Protein 1VQZ (pdb70)

InterPro domains:
  IPR004143 Biotinyl protein ligase (BPL) and lipoyl protein ligase (LPL), catalytic domain [PF21948] (10-205)
  IPR004143 Biotinyl protein ligase (BPL) and lipoyl protein ligase (LPL), catalytic domain [PS51733] (26-213)
  IPR004562 Lipoyltransferase/lipoate-protein ligase [PTHR12561] (3-325)
  IPR004562 Lipoyltransferase/lipoate-protein ligase [TIGR00545] (4-320)
  IPR019491 Lipoate protein ligase, C-terminal [PF10437] (243-325)
  IPR045864 Class II Aminoacyl-tRNA synthetase/Biotinyl protein ligase (BPL) and lipoyl protein ligase (LPL) [G3DSA:3.30.930.10] (1-241)
  IPR045864 Class II Aminoacyl-tRNA synthetase/Biotinyl protein ligase (BPL) and lipoyl protein ligase (LPL) [SSF55681] (1-241)

CATH classification: 3.30.930.10 (+1 more: 3.30.390.50)

Radius of gyration: 20.56 Å; Cα contacts (8 Å, |Δi|>4): 655; chains: 1; bounding box: 53×47×54 Å

Sequence (326 aa):
HKYIINHSNDTAFNIALEEYAFKHLLDEDQIFLLWINKPSIIVGRHQNTIEEINRDYVRENGIEVVRRISGGGAVYHDLNNLNYTIISKEDENKAFDFKSFSTPVINTLAQLGVKAEFTGRNDLEIDGKKFCGNAQAYINGRIHHGCLLFDVDLSVLANALKVSKDKFESKGVKSVRARVTNIINELPKKITVEKFRDLLLEYKKEYPEETEYVFSEEELAEINRIKDTKFGTWDWNYGKSPEFNVRRGIKFTSGKVEVFANVTESKIQDIKIYGDFFGIEDVAAVEDVLRGVKYEREDVLKALKTIDITRYFAGISREEIAEAVVG

B-factor: mean 34.95, std 8.99, range [8.92, 87.15]

Organism: Streptococcus pneumoniae serotype 4 (strain ATCC BAA-334 / TIGR4) (NCBI:txid170187)

Nearest PDB structures (foldseek):
  1vqz-assembly1_A  TM=1.003E+00  e=2.886E-71  Streptococcus pneumoniae TIGR4
  8crl-assembly1_A  TM=8.569E-01  e=5.530E-38  Listeria monocytogenes
  5icl-assembly1_A  TM=8.723E-01  e=2.491E-36  Enterococcus faecalis V583
  1x2g-assembly1_A  TM=7.976E-01  e=2.696E-29  Escherichia coli
  2e5a-assembly1_A  TM=6.672E-01  e=1.800E-22  Bos taurus

Structure (mmCIF, N/CA/C/O backbone):
data_1VQZ
#
_entry.id   1VQZ
#
_cell.length_a   45.503
_cell.length_b   70.280
_cell.length_c   113.629
_cell.angle_alpha   90.00
_cell.angle_beta   90.00
_cell.angle_gamma   90.00
#
_symmetry.space_group_name_H-M   'P 21 21 21'
#
loop_
_entity.id
_entity.type
_entity.pdbx_description
1 polymer 'lipoate-protein ligase, putative'
2 non-polymer 'UNKNOWN LIGAND'
3 non-polymer 1,2-ETHANEDIOL
4 water water
#
loop_
_atom_site.group_PDB
_atom_site.id
_atom_site.type_symbol
_atom_site.label_atom_id
_atom_site.label_alt_id
_atom_site.label_comp_id
_atom_site.label_asym_id
_atom_site.label_entity_id
_atom_site.label_seq_id
_atom_site.pdbx_PDB_ins_code
_atom_site.Cartn_x
_atom_site.Cartn_y
_atom_site.Cartn_z
_atom_site.occupancy
_atom_site.B_iso_or_equiv
_atom_site.auth_seq_id
_atom_site.auth_comp_id
_atom_site.auth_asym_id
_atom_site.auth_atom_id
_atom_site.pdbx_PDB_model_num
ATOM 1 N N . HIS A 1 12 ? 19.980 47.279 -1.323 1.00 44.21 0 HIS A N 1
ATOM 2 C CA . HIS A 1 12 ? 20.130 45.821 -1.034 1.00 44.87 0 HIS A CA 1
ATOM 3 C C . HIS A 1 12 ? 19.002 45.253 -0.132 1.00 43.43 0 HIS A C 1
ATOM 4 O O . HIS A 1 12 ? 19.247 44.829 1.057 1.00 36.40 0 HIS A O 1
ATOM 18 N N . LYS A 1 14 ? 15.889 42.409 0.096 1.00 33.11 2 LYS A N 1
ATOM 19 C CA . LYS A 1 14 ? 15.637 41.100 -0.445 1.00 30.64 2 LYS A CA 1
ATOM 20 C C . LYS A 1 14 ? 14.546 40.333 0.276 1.00 27.71 2 LYS A C 1
ATOM 21 O O . LYS A 1 14 ? 14.338 40.481 1.497 1.00 26.70 2 LYS A O 1
ATOM 27 N N . TYR A 1 15 ? 13.904 39.437 -0.471 1.00 27.22 3 TYR A N 1
ATOM 28 C CA . TYR A 1 15 ? 13.186 38.330 0.182 1.00 26.16 3 TYR A CA 1
ATOM 29 C C . TYR A 1 15 ? 13.778 36.981 -0.189 1.00 28.51 3 TYR A C 1
ATOM 30 O O . TYR A 1 15 ? 14.451 36.855 -1.225 1.00 27.49 3 TYR A O 1
ATOM 39 N N . ILE A 1 16 ? 13.506 35.987 0.664 1.00 25.56 4 ILE A N 1
ATOM 40 C CA . ILE A 1 16 ? 13.945 34.615 0.468 1.00 28.91 4 ILE A CA 1
ATOM 41 C C . ILE A 1 16 ? 12.737 33.697 0.492 1.00 31.05 4 ILE A C 1
ATOM 42 O O . ILE A 1 16 ? 11.836 33.862 1.323 1.00 30.25 4 ILE A O 1
ATOM 47 N N . ILE A 1 17 ? 12.712 32.760 -0.456 1.00 29.35 5 ILE A N 1
ATOM 48 C CA . ILE A 1 17 ? 11.661 31.749 -0.494 1.00 30.88 5 ILE A CA 1
ATOM 49 C C . ILE A 1 17 ? 12.244 30.409 -0.002 1.00 30.32 5 ILE A C 1
ATOM 50 O O . ILE A 1 17 ? 13.178 29.850 -0.575 1.00 29.38 5 ILE A O 1
ATOM 55 N N . ASN A 1 18 ? 11.703 29.919 1.080 1.00 30.26 6 ASN A N 1
ATOM 56 C CA . ASN A 1 18 ? 12.105 28.647 1.621 1.00 32.84 6 ASN A CA 1
ATOM 57 C C . ASN A 1 18 ? 10.878 27.833 2.004 1.00 32.42 6 ASN A C 1
ATOM 58 O O . ASN A 1 18 ? 10.194 28.182 2.940 1.00 31.62 6 ASN A O 1
ATOM 63 N N . HIS A 1 19 ? 10.623 26.747 1.294 1.00 33.63 7 HIS A N 1
ATOM 64 C CA . HIS A 1 19 ? 9.406 25.973 1.512 1.00 34.14 7 HIS A CA 1
ATOM 65 C C . HIS A 1 19 ? 9.656 24.678 2.313 1.00 32.43 7 HIS A C 1
ATOM 66 O O . HIS A 1 19 ? 8.758 23.894 2.509 1.00 32.54 7 HIS A O 1
ATOM 73 N N . SER A 1 20 ? 10.867 24.460 2.768 1.00 32.30 8 SER A N 1
ATOM 74 C CA . SER A 1 20 ? 11.134 23.298 3.609 1.00 33.35 8 SER A CA 1
ATOM 75 C C . SER A 1 20 ? 10.300 23.441 4.872 1.00 32.76 8 SER A C 1
ATOM 76 O O . SER A 1 20 ? 10.030 24.594 5.341 1.00 30.94 8 SER A O 1
ATOM 79 N N . ASN A 1 21 ? 9.951 22.276 5.446 1.00 31.13 9 ASN A N 1
ATOM 80 C CA . ASN A 1 21 ? 9.379 22.226 6.798 1.00 30.21 9 ASN A CA 1
ATOM 81 C C . ASN A 1 21 ? 10.320 21.625 7.852 1.00 31.99 9 ASN A C 1
ATOM 82 O O . ASN A 1 21 ? 9.898 21.378 9.008 1.00 31.04 9 ASN A O 1
ATOM 87 N N . ASP A 1 22 ? 11.584 21.415 7.463 1.00 31.73 10 ASP A N 1
ATOM 88 C CA . ASP A 1 22 ? 12.645 20.882 8.318 1.00 32.07 10 ASP A CA 1
ATOM 89 C C . ASP A 1 22 ? 13.104 21.916 9.343 1.00 31.82 10 ASP A C 1
ATOM 90 O O . ASP A 1 22 ? 13.850 22.830 9.044 1.00 30.45 10 ASP A O 1
ATOM 95 N N . THR A 1 23 ? 12.648 21.741 10.579 1.00 30.08 11 THR A N 1
ATOM 96 C CA . THR A 1 23 ? 12.788 22.767 11.581 1.00 30.61 11 THR A CA 1
ATOM 97 C C . THR A 1 23 ? 14.241 23.221 11.751 1.00 29.72 11 THR A C 1
ATOM 98 O O . THR A 1 23 ? 14.547 24.423 11.712 1.00 31.34 11 THR A O 1
ATOM 102 N N . ALA A 1 24 ? 15.128 22.277 11.959 1.00 29.92 12 ALA A N 1
ATOM 103 C CA . ALA A 1 24 ? 16.518 22.620 12.172 1.00 31.11 12 ALA A CA 1
ATOM 104 C C . ALA A 1 24 ? 17.160 23.311 10.958 1.00 31.51 12 ALA A C 1
ATOM 105 O O . ALA A 1 24 ? 17.925 24.265 11.125 1.00 31.44 12 ALA A O 1
ATOM 107 N N . PHE A 1 25 ? 16.816 22.863 9.749 1.00 27.81 13 PHE A N 1
ATOM 108 C CA . PHE A 1 25 ? 17.272 23.481 8.525 1.00 26.05 13 PHE A CA 1
ATOM 109 C C . PHE A 1 25 ? 16.764 24.937 8.429 1.00 28.79 13 PHE A C 1
ATOM 110 O O . PHE A 1 25 ? 17.522 25.872 8.112 1.00 28.59 13 PHE A O 1
ATOM 118 N N . ASN A 1 26 ? 15.483 25.112 8.710 1.00 29.52 14 ASN A N 1
ATOM 119 C CA . ASN A 1 26 ? 14.822 26.405 8.597 1.00 30.35 14 ASN A CA 1
ATOM 120 C C . ASN A 1 26 ? 15.417 27.446 9.529 1.00 29.71 14 ASN A C 1
ATOM 121 O O . ASN A 1 26 ? 15.556 28.650 9.169 1.00 28.99 14 ASN A O 1
ATOM 126 N N . ILE A 1 27 ? 15.711 27.012 10.754 1.00 29.61 15 ILE A N 1
ATOM 127 C CA . ILE A 1 27 ? 16.246 27.904 11.744 1.00 29.46 15 ILE A CA 1
ATOM 128 C C . ILE A 1 27 ? 17.687 28.248 11.354 1.00 27.72 15 ILE A C 1
ATOM 129 O O . ILE A 1 27 ? 18.115 29.419 11.490 1.00 27.15 15 ILE A O 1
ATOM 134 N N . ALA A 1 28 ? 18.426 27.245 10.849 1.00 30.92 16 ALA A N 1
ATOM 135 C CA . ALA A 1 28 ? 19.800 27.485 10.336 1.00 27.56 16 ALA A CA 1
ATOM 136 C C . ALA A 1 28 ? 19.791 28.540 9.193 1.00 30.18 16 ALA A C 1
ATOM 137 O O . ALA A 1 28 ? 20.657 29.441 9.106 1.00 26.21 16 ALA A O 1
ATOM 139 N N . LEU A 1 29 ? 18.788 28.430 8.319 1.00 29.65 17 LEU A N 1
ATOM 140 C CA . LEU A 1 29 ? 18.674 29.309 7.181 1.00 28.88 17 LEU A CA 1
ATOM 141 C C . LEU A 1 29 ? 18.399 30.728 7.658 1.00 28.93 17 LEU A C 1
ATOM 142 O O . LEU A 1 29 ? 18.980 31.680 7.127 1.00 26.75 17 LEU A O 1
ATOM 147 N N . GLU A 1 30 ? 17.548 30.866 8.683 1.00 28.05 18 GLU A N 1
ATOM 148 C CA . GLU A 1 30 ? 17.232 32.189 9.237 1.00 31.08 18 GLU A CA 1
ATOM 149 C C . GLU A 1 30 ? 18.472 32.806 9.868 1.00 31.69 18 GLU A C 1
ATOM 150 O O . GLU A 1 30 ? 18.759 34.007 9.659 1.00 33.45 18 GLU A O 1
ATOM 156 N N . GLU A 1 31 ? 19.216 32.010 10.638 1.00 30.07 19 GLU A N 1
ATOM 157 C CA . GLU A 1 31 ? 20.442 32.523 11.239 1.00 29.59 19 GLU A CA 1
ATOM 158 C C . GLU A 1 31 ? 21.477 32.951 10.191 1.00 28.96 19 GLU A C 1
ATOM 159 O O . GLU A 1 31 ? 22.233 33.964 10.361 1.00 30.35 19 GLU A O 1
ATOM 165 N N . TYR A 1 32 ? 21.551 32.169 9.119 1.00 28.78 20 TYR A N 1
ATOM 166 C CA . TYR A 1 32 ? 22.448 32.483 8.013 1.00 28.55 20 TYR A CA 1
ATOM 167 C C . TYR A 1 32 ? 22.115 33.845 7.370 1.00 26.98 20 TYR A C 1
ATOM 168 O O . TYR A 1 32 ? 22.991 34.658 7.121 1.00 27.03 20 TYR A O 1
ATOM 177 N N . ALA A 1 33 ? 20.830 34.107 7.129 1.00 26.95 21 ALA A N 1
ATOM 178 C CA . ALA A 1 33 ? 20.422 35.389 6.642 1.00 25.90 21 ALA A CA 1
ATOM 179 C C . ALA A 1 33 ? 20.783 36.501 7.650 1.00 27.12 21 ALA A C 1
ATOM 180 O O . ALA A 1 33 ? 21.371 37.522 7.269 1.00 28.59 21 ALA A O 1
ATOM 182 N N . PHE A 1 34 ? 20.459 36.300 8.936 1.00 27.73 22 PHE A N 1
ATOM 183 C CA . PHE A 1 34 ? 20.724 37.295 9.977 1.00 25.77 22 PHE A CA 1
ATOM 184 C C . PHE A 1 34 ? 22.214 37.603 10.088 1.00 27.64 22 PHE A C 1
ATOM 185 O O . PHE A 1 34 ? 22.647 38.779 10.035 1.00 26.25 22 PHE A O 1
ATOM 193 N N . LYS A 1 35 ? 23.031 36.556 10.174 1.00 26.45 23 LYS A N 1
ATOM 194 C CA . LYS A 1 35 ? 24.473 36.718 10.525 1.00 27.75 23 LYS A CA 1
ATOM 195 C C . LYS A 1 35 ? 25.481 36.700 9.380 1.00 26.60 23 LYS A C 1
ATOM 196 O O . LYS A 1 35 ? 26.576 37.217 9.499 1.00 26.10 23 LYS A O 1
ATOM 202 N N . HIS A 1 36 ? 25.081 36.140 8.266 1.00 28.55 24 HIS A N 1
ATOM 203 C CA . HIS A 1 36 ? 26.004 35.863 7.158 1.00 27.71 24 HIS A CA 1
ATOM 204 C C . HIS A 1 36 ? 25.731 36.642 5.876 1.00 24.86 24 HIS A C 1
ATOM 205 O O . HIS A 1 36 ? 26.640 36.800 5.094 1.00 27.89 24 HIS A O 1
ATOM 212 N N . LEU A 1 37 ? 24.498 37.105 5.644 1.00 26.72 25 LEU A N 1
ATOM 213 C CA . LEU A 1 37 ? 24.189 37.886 4.436 1.00 28.38 25 LEU A CA 1
ATOM 214 C C . LEU A 1 37 ? 24.327 39.384 4.714 1.00 28.78 25 LEU A C 1
ATOM 215 O O . LEU A 1 37 ? 23.392 40.183 4.514 1.00 27.71 25 LEU A O 1
ATOM 220 N N . LEU A 1 38 ? 25.535 39.747 5.115 1.00 29.23 26 LEU A N 1
ATOM 221 C CA . LEU A 1 38 ? 25.878 41.103 5.565 1.00 31.14 26 LEU A CA 1
ATOM 222 C C . LEU A 1 38 ? 25.952 42.183 4.454 1.00 30.94 26 LEU A C 1
ATOM 223 O O . LEU A 1 38 ? 26.018 43.365 4.762 1.00 32.11 26 LEU A O 1
ATOM 228 N N . ASP A 1 39 ? 25.955 41.782 3.187 1.00 30.04 27 ASP A N 1
ATOM 229 C CA . ASP A 1 39 ? 25.862 42.729 2.071 1.00 31.55 27 ASP A CA 1
ATOM 230 C C . ASP A 1 39 ? 24.405 43.095 1.701 1.00 29.54 27 ASP A C 1
ATOM 231 O O . ASP A 1 39 ? 24.189 43.857 0.773 1.00 32.90 27 ASP A O 1
ATOM 236 N N . GLU A 1 40 ? 23.431 42.508 2.360 1.00 25.77 28 GLU A N 1
ATOM 237 C CA . GLU A 1 40 ? 22.033 42.827 2.162 1.00 26.65 28 GLU A CA 1
ATOM 238 C C . GLU A 1 40 ? 21.567 43.530 3.422 1.00 28.88 28 GLU A C 1
ATOM 239 O O . GLU A 1 40 ? 21.561 42.926 4.490 1.00 29.86 28 GLU A O 1
ATOM 245 N N . ASP A 1 41 ? 21.176 44.782 3.293 1.00 26.54 29 ASP A N 1
ATOM 246 C CA . ASP A 1 41 ? 20.774 45.595 4.443 1.00 29.94 29 ASP A CA 1
ATOM 247 C C . ASP A 1 41 ? 19.414 45.272 5.064 1.00 29.63 29 ASP A C 1
ATOM 248 O O . ASP A 1 41 ? 19.179 45.577 6.234 1.00 28.59 29 ASP A O 1
ATOM 253 N N . GLN A 1 42 ? 18.504 44.726 4.266 1.00 28.76 30 GLN A N 1
ATOM 254 C CA . GLN A 1 42 ? 17.164 44.359 4.722 1.00 25.36 30 GLN A CA 1
ATOM 255 C C . GLN A 1 42 ? 16.747 43.064 4.082 1.00 27.29 30 GLN A C 1
ATOM 256 O O . GLN A 1 42 ? 16.796 42.930 2.841 1.00 24.03 30 GLN A O 1
ATOM 262 N N . ILE A 1 43 ? 16.265 42.156 4.913 1.00 24.38 31 ILE A N 1
ATOM 263 C CA . ILE A 1 43 ? 15.879 40.804 4.472 1.00 25.19 31 ILE A CA 1
ATOM 264 C C . ILE A 1 43 ? 14.564 40.401 5.108 1.00 26.65 31 ILE A C 1
ATOM 265 O O . ILE A 1 43 ? 14.348 40.603 6.309 1.00 27.11 31 ILE A O 1
ATOM 270 N N . PHE A 1 44 ? 13.676 39.860 4.275 1.00 29.68 32 PHE A N 1
ATOM 271 C CA . PHE A 1 44 ? 12.347 39.419 4.670 1.00 30.20 32 PHE A CA 1
ATOM 272 C C . PHE A 1 44 ? 12.137 37.962 4.220 1.00 29.87 32 PHE A C 1
ATOM 273 O O . PHE A 1 44 ? 12.465 37.579 3.077 1.00 29.59 32 PHE A O 1
ATOM 281 N N . LEU A 1 45 ? 11.602 37.156 5.120 1.00 28.77 33 LEU A N 1
ATOM 282 C CA . LEU A 1 45 ? 11.093 35.827 4.761 1.00 32.02 33 LEU A CA 1
ATOM 283 C C . LEU A 1 45 ? 9.951 35.341 5.627 1.00 33.40 33 LEU A C 1
ATOM 284 O O . LEU A 1 45 ? 9.846 35.704 6.805 1.00 30.94 33 LEU A O 1
ATOM 289 N N . LEU A 1 46 ? 9.119 34.503 4.987 1.00 33.12 34 LEU A N 1
ATOM 290 C CA . LEU A 1 46 ? 8.024 33.756 5.620 1.00 28.95 34 LEU A CA 1
ATOM 291 C C . LEU A 1 46 ? 8.269 32.250 5.456 1.00 27.63 34 LEU A C 1
ATOM 292 O O . LEU A 1 46 ? 8.680 31.816 4.411 1.00 29.17 34 LEU A O 1
ATOM 297 N N . TRP A 1 47 ? 8.028 31.470 6.503 1.00 27.31 35 TRP A N 1
ATOM 298 C CA . TRP A 1 47 ? 8.324 30.050 6.486 1.00 30.71 35 TRP A CA 1
ATOM 299 C C . TRP A 1 47 ? 7.594 29.254 7.565 1.00 30.47 35 TRP A C 1
ATOM 300 O O . TRP A 1 47 ? 7.038 29.814 8.487 1.00 34.04 35 TRP A O 1
ATOM 311 N N . ILE A 1 48 ? 7.608 27.919 7.403 1.00 32.02 36 ILE A N 1
ATOM 312 C CA . ILE A 1 48 ? 6.748 27.010 8.133 1.00 31.22 36 ILE A CA 1
ATOM 313 C C . ILE A 1 48 ? 7.537 25.775 8.560 1.00 29.13 36 ILE A C 1
ATOM 314 O O . ILE A 1 48 ? 8.216 25.118 7.762 1.00 28.37 36 ILE A O 1
ATOM 319 N N . ASN A 1 49 ? 7.455 25.505 9.857 1.00 31.42 37 ASN A N 1
ATOM 320 C CA . ASN A 1 49 ? 8.044 24.311 10.489 1.00 30.17 37 ASN A CA 1
ATOM 321 C C . ASN A 1 49 ? 7.005 23.259 10.710 1.00 28.50 37 ASN A C 1
ATOM 322 O O . ASN A 1 49 ? 5.850 23.582 11.025 1.00 25.97 37 ASN A O 1
ATOM 327 N N . LYS A 1 50 ? 7.423 22.003 10.531 1.00 29.87 38 LYS A N 1
ATOM 328 C CA . LYS A 1 50 ? 6.706 20.837 11.002 1.00 30.30 38 LYS A CA 1
ATOM 329 C C . LYS A 1 50 ? 6.515 20.868 12.545 1.00 28.44 38 LYS A C 1
ATOM 330 O O . LYS A 1 50 ? 7.178 21.615 13.216 1.00 32.72 38 LYS A O 1
ATOM 336 N N . PRO A 1 51 ? 5.598 20.042 13.102 1.00 29.48 39 PRO A N 1
ATOM 337 C CA . PRO A 1 51 ? 5.376 20.074 14.578 1.00 31.39 39 PRO A CA 1
ATOM 338 C C . PRO A 1 51 ? 6.663 20.090 15.430 1.00 29.03 39 PRO A C 1
ATOM 339 O O . PRO A 1 51 ? 7.526 19.161 15.387 1.00 29.50 39 PRO A O 1
ATOM 343 N N . SER A 1 52 ? 6.767 21.128 16.232 1.00 26.34 40 SER A N 1
ATOM 344 C CA . SER A 1 52 ? 8.003 21.464 16.922 1.00 27.09 40 SER A CA 1
ATOM 345 C C . SER A 1 52 ? 7.747 22.234 18.197 1.00 28.70 40 SER A C 1
ATOM 346 O O . SER A 1 52 ? 6.836 23.063 18.252 1.00 29.42 40 SER A O 1
ATOM 349 N N . ILE A 1 53 ? 8.535 21.943 19.234 1.00 29.80 41 ILE A N 1
ATOM 350 C CA . ILE A 1 53 ? 8.680 22.840 20.371 1.00 30.32 41 ILE A CA 1
ATOM 351 C C . ILE A 1 53 ? 9.968 23.633 20.202 1.00 29.20 41 ILE A C 1
ATOM 352 O O . ILE A 1 53 ? 11.066 23.074 20.172 1.00 30.52 41 ILE A O 1
ATOM 357 N N . ILE A 1 54 ? 9.820 24.938 20.125 1.00 30.04 42 ILE A N 1
ATOM 358 C CA . ILE A 1 54 ? 10.932 25.832 19.992 1.00 29.94 42 ILE A CA 1
ATOM 359 C C . ILE A 1 54 ? 11.184 26.498 21.355 1.00 29.46 42 ILE A C 1
ATOM 360 O O . ILE A 1 54 ? 10.309 27.166 21.894 1.00 27.97 42 ILE A O 1
ATOM 365 N N . VAL A 1 55 ? 12.387 26.319 21.881 1.00 26.45 43 VAL A N 1
ATOM 366 C CA . VAL A 1 55 ? 12.748 26.803 23.187 1.00 25.81 43 VAL A CA 1
ATOM 367 C C . VAL A 1 55 ? 13.609 28.019 23.060 1.00 28.33 43 VAL A C 1
ATOM 368 O O . VAL A 1 55 ? 14.341 28.172 22.083 1.00 30.44 43 VAL A O 1
ATOM 372 N N . GLY A 1 56 ? 13.482 28.896 24.061 1.00 27.38 44 GLY A N 1
ATOM 373 C CA . GLY A 1 56 ? 14.250 30.114 24.127 1.00 25.38 44 GLY A CA 1
ATOM 374 C C . GLY A 1 56 ? 15.723 29.835 24.306 1.00 27.28 44 GLY A C 1
ATOM 375 O O . GLY A 1 56 ? 16.150 28.789 24.809 1.00 26.73 44 GLY A O 1
ATOM 376 N N . ARG A 1 57 ? 16.514 30.783 23.838 1.00 27.64 45 ARG A N 1
ATOM 377 C CA . ARG A 1 57 ? 17.971 30.730 23.879 1.00 28.30 45 ARG A CA 1
ATOM 378 C C . ARG A 1 57 ? 18.626 30.336 25.225 1.00 29.20 45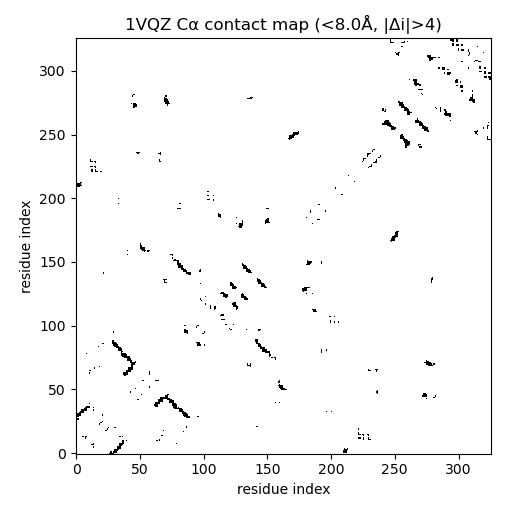 ARG A C 1
ATOM 379 O O . ARG A 1 57 ? 19.734 29.723 25.254 1.00 26.80 45 ARG A O 1
ATOM 387 N N . HIS A 1 58 ? 17.976 30.670 26.336 1.00 27.49 46 HIS A N 1
ATOM 388 C CA . HIS A 1 58 ? 18.520 30.367 27.643 1.00 24.50 46 HIS A CA 1
ATOM 389 C C . HIS A 1 58 ? 17.729 29.384 28.497 1.00 23.19 46 HIS A C 1
ATOM 390 O O . HIS A 1 58 ? 18.087 29.168 29.642 1.00 25.68 46 HIS A O 1
ATOM 397 N N . GLN A 1 59 ? 16.696 28.750 27.921 1.00 24.38 47 GLN A N 1
ATOM 398 C CA . GLN A 1 59 ? 15.881 27.799 28.658 1.00 27.92 47 GLN A CA 1
ATOM 399 C C . GLN A 1 59 ? 16.702 26.526 28.973 1.00 26.56 47 GLN A C 1
ATOM 400 O O . GLN A 1 59 ? 17.554 26.101 28.201 1.00 25.51 47 GLN A O 1
ATOM 406 N N . ASN A 1 60 ? 16.402 25.956 30.126 1.00 24.33 48 ASN A N 1
ATOM 407 C CA . ASN A 1 60 ? 16.987 24.707 30.572 1.00 24.13 48 ASN A CA 1
ATOM 408 C C . ASN A 1 60 ? 16.089 23.593 30.041 1.00 24.57 48 ASN A C 1
ATOM 409 O O . ASN A 1 60 ? 15.171 23.120 30.715 1.00 24.80 48 ASN A O 1
ATOM 414 N N . THR A 1 61 ? 16.360 23.243 28.778 1.00 22.07 49 THR A N 1
ATOM 415 C CA . THR A 1 61 ? 15.519 22.404 27.939 1.00 25.28 49 THR A CA 1
ATOM 416 C C . THR A 1 61 ? 15.129 21.101 28.622 1.00 28.64 49 THR A C 1
ATOM 417 O O . THR A 1 61 ? 13.938 20.765 28.706 1.00 27.18 49 THR A O 1
ATOM 421 N N . ILE A 1 62 ? 16.105 20.461 29.238 1.00 31.19 50 ILE A N 1
ATOM 422 C CA . ILE A 1 62 ? 15.895 19.153 29.862 1.00 30.03 50 ILE A CA 1
ATOM 423 C C . ILE A 1 62 ? 14.866 19.227 30.975 1.00 30.42 50 ILE A C 1
ATOM 424 O O . ILE A 1 62 ? 14.135 18.266 31.233 1.00 27.91 50 ILE A O 1
ATOM 429 N N . GLU A 1 63 ? 14.773 20.386 31.617 1.00 27.25 51 GLU A N 1
ATOM 430 C CA . GLU A 1 63 ? 13.837 20.534 32.729 1.00 26.85 51 GLU A CA 1
ATOM 431 C C . GLU A 1 63 ? 12.466 21.070 32.340 1.00 25.37 51 GLU A C 1
ATOM 432 O O . GLU A 1 63 ? 11.606 21.196 33.196 1.00 29.43 51 GLU A O 1
ATOM 438 N N . GLU A 1 64 ? 12.285 21.389 31.057 1.00 26.69 52 GLU A N 1
ATOM 439 C CA . GLU A 1 64 ? 11.053 21.991 30.502 1.00 30.29 52 GLU A CA 1
ATOM 440 C C . GLU A 1 64 ? 10.234 21.106 29.589 1.00 31.58 52 GLU A C 1
ATOM 441 O O . GLU A 1 64 ? 9.043 21.329 29.425 1.00 30.95 52 GLU A O 1
ATOM 447 N N . ILE A 1 65 ? 10.876 20.158 28.935 1.00 31.41 53 ILE A N 1
ATOM 448 C CA . ILE A 1 65 ? 10.210 19.308 27.948 1.00 32.66 53 ILE A CA 1
ATOM 449 C C . ILE A 1 65 ? 9.731 17.958 28.510 1.00 33.95 53 ILE A C 1
ATOM 450 O O . ILE A 1 65 ? 10.496 17.239 29.203 1.00 31.51 53 ILE A O 1
ATOM 455 N N . ASN A 1 66 ? 8.484 17.618 28.209 1.00 32.70 54 ASN A N 1
ATOM 456 C CA . ASN A 1 66 ? 8.008 16.260 28.385 1.00 35.95 54 ASN A CA 1
ATOM 457 C C . ASN A 1 66 ? 8.554 15.359 27.282 1.00 37.83 54 ASN A C 1
ATOM 458 O O . ASN A 1 66 ? 7.965 15.262 26.194 1.00 34.24 54 ASN A O 1
ATOM 463 N N . ARG A 1 67 ? 9.713 14.762 27.592 1.00 36.27 55 ARG A N 1
ATOM 464 C CA . ARG A 1 67 ? 10.454 13.795 26.776 1.00 40.00 55 ARG A CA 1
ATOM 465 C C . ARG A 1 67 ? 9.589 12.756 26.076 1.00 36.80 55 ARG A C 1
ATOM 466 O O . ARG A 1 67 ? 9.686 12.579 24.877 1.00 36.92 55 ARG A O 1
ATOM 474 N N . ASP A 1 68 ? 8.773 12.056 26.848 1.00 34.81 56 ASP A N 1
ATOM 475 C CA . ASP A 1 68 ? 7.990 10.981 26.290 1.00 36.31 56 ASP A CA 1
ATOM 476 C C . ASP A 1 68 ? 6.884 11.474 25.390 1.00 33.81 56 ASP A C 1
ATOM 477 O O . ASP A 1 68 ? 6.555 10.819 24.443 1.00 35.45 56 ASP A O 1
ATOM 482 N N . TYR A 1 69 ? 6.278 12.609 25.700 1.00 32.93 57 TYR A N 1
ATOM 483 C CA . TYR A 1 69 ? 5.248 13.141 24.801 1.00 34.82 57 TYR A CA 1
ATOM 484 C C . TYR A 1 69 ? 5.822 13.530 23.449 1.00 33.09 57 TYR A C 1
ATOM 485 O O . TYR A 1 69 ? 5.262 13.201 22.378 1.00 33.91 57 TYR A O 1
ATOM 494 N N . VAL A 1 70 ? 6.931 14.254 23.467 1.00 34.83 58 VAL A N 1
ATOM 495 C CA . VAL A 1 70 ? 7.458 14.719 22.194 1.00 34.27 58 VAL A CA 1
ATOM 496 C C . VAL A 1 70 ? 7.991 13.543 21.399 1.00 31.76 58 VAL A C 1
ATOM 497 O O . VAL A 1 70 ? 7.931 13.564 20.183 1.00 30.29 58 VAL A O 1
ATOM 501 N N . ARG A 1 71 ? 8.498 12.526 22.084 1.00 30.77 59 ARG A N 1
ATOM 502 C CA . ARG A 1 71 ? 9.000 11.356 21.374 1.00 31.26 59 ARG A CA 1
ATOM 503 C C . ARG A 1 71 ? 7.864 10.549 20.760 1.00 27.08 59 ARG A C 1
ATOM 504 O O . ARG A 1 71 ? 7.920 10.200 19.607 1.00 28.78 59 ARG A O 1
ATOM 512 N N . GLU A 1 72 ? 6.844 10.249 21.548 1.00 32.05 60 GLU A N 1
ATOM 513 C CA . GLU A 1 72 ? 5.706 9.472 21.086 1.00 35.85 60 GLU A CA 1
ATOM 514 C C . GLU A 1 72 ? 5.059 10.133 19.869 1.00 33.48 60 GLU A C 1
ATOM 515 O O . GLU A 1 72 ? 4.626 9.467 18.940 1.00 33.04 60 GLU A O 1
ATOM 521 N N . ASN A 1 73 ? 4.999 11.457 19.895 1.00 31.16 61 ASN A N 1
ATOM 522 C CA . ASN A 1 73 ? 4.311 12.210 18.891 1.00 30.08 61 ASN A CA 1
ATOM 523 C C . ASN A 1 73 ? 5.206 12.770 17.774 1.00 31.69 61 ASN A C 1
ATOM 524 O O . ASN A 1 73 ? 4.694 13.406 16.904 1.00 25.65 61 ASN A O 1
ATOM 529 N N . GLY A 1 74 ? 6.514 12.500 17.775 1.00 30.13 62 GLY A N 1
ATOM 530 C CA . GLY A 1 74 ? 7.355 12.921 16.650 1.00 29.67 62 GLY A CA 1
ATOM 531 C C . GLY A 1 74 ? 7.616 14.431 16.565 1.00 27.68 62 GLY A C 1
ATOM 532 O O . GLY A 1 74 ? 7.851 14.962 15.506 1.00 31.36 62 GLY A O 1
ATOM 533 N N . ILE A 1 75 ? 7.579 15.127 17.684 1.00 27.23 63 ILE A N 1
ATOM 534 C CA . ILE A 1 75 ? 7.689 16.594 17.696 1.00 27.89 63 ILE A CA 1
ATOM 535 C C . ILE A 1 75 ? 9.178 16.945 17.771 1.00 28.77 63 ILE A C 1
ATOM 536 O O . ILE A 1 75 ? 9.876 16.413 18.642 1.00 30.26 63 ILE A O 1
ATOM 541 N N . GLU A 1 76 ? 9.672 17.797 16.868 1.00 30.29 64 GLU A N 1
ATOM 542 C CA . GLU A 1 76 ? 11.071 18.318 16.958 1.00 31.12 64 GLU A CA 1
ATOM 543 C C . GLU A 1 76 ? 11.215 19.239 18.180 1.00 30.30 64 GLU A C 1
ATOM 544 O O . GLU A 1 76 ? 10.272 19.917 18.534 1.00 30.27 64 GLU A O 1
ATOM 550 N N . VAL A 1 77 ? 12.384 19.247 18.817 1.00 31.24 65 VAL A N 1
ATOM 551 C CA . VAL A 1 77 ? 12.751 20.213 19.841 1.00 28.29 65 VAL A CA 1
ATOM 552 C C . VAL A 1 77 ? 14.021 20.949 19.384 1.00 29.08 65 VAL A C 1
ATOM 553 O O . VAL A 1 77 ? 15.116 20.336 19.302 1.00 27.04 65 VAL A O 1
ATOM 557 N N . VAL A 1 78 ? 13.884 22.268 19.147 1.00 29.78 66 VAL A N 1
ATOM 558 C CA . VAL A 1 78 ? 15.009 23.106 18.706 1.00 31.70 66 VAL A CA 1
ATOM 559 C C . VAL A 1 78 ? 15.079 24.419 19.484 1.00 29.48 66 VAL A C 1
ATOM 560 O O . VAL A 1 78 ? 14.061 25.050 19.738 1.00 31.26 66 VAL A O 1
ATOM 564 N N . ARG A 1 79 ? 16.273 24.788 19.917 1.00 28.60 67 ARG A N 1
ATOM 565 C CA . ARG A 1 79 ? 16.501 26.049 20.611 1.00 27.38 67 ARG A CA 1
ATOM 566 C C . ARG A 1 79 ? 16.718 27.134 19.580 1.00 28.00 67 ARG A C 1
ATOM 567 O O . ARG A 1 79 ? 17.543 26.995 18.696 1.00 27.13 67 ARG A O 1
ATOM 575 N N . ARG A 1 80 ? 15.967 28.221 19.700 1.00 30.82 68 ARG A N 1
ATOM 576 C CA . ARG A 1 80 ? 16.161 29.385 18.847 1.00 31.16 68 ARG A CA 1
ATOM 577 C C . ARG A 1 80 ? 17.154 30.396 19.410 1.00 30.55 68 ARG A C 1
ATOM 578 O O . ARG A 1 80 ? 17.737 30.246 20.544 1.00 27.14 68 ARG A O 1
ATOM 586 N N . ILE A 1 81 ? 17.444 31.408 18.589 1.00 28.91 69 ILE A N 1
ATOM 587 C CA . ILE A 1 81 ? 18.484 32.385 18.983 1.00 30.47 69 ILE A CA 1
ATOM 588 C C . ILE A 1 81 ? 17.951 33.663 19.599 1.00 28.19 69 ILE A C 1
ATOM 589 O O . ILE A 1 81 ? 18.723 34.564 19.839 1.00 32.67 69 ILE A O 1
ATOM 594 N N . SER A 1 82 ? 16.650 33.758 19.856 1.00 28.09 70 SER A N 1
ATOM 595 C CA . SER A 1 82 ? 16.104 34.818 20.703 1.00 28.06 70 SER A CA 1
ATOM 596 C C . SER A 1 82 ? 15.632 34.256 22.069 1.00 28.07 70 SER A C 1
ATOM 597 O O . SER A 1 82 ? 15.395 33.055 22.233 1.00 28.08 70 SER A O 1
ATOM 600 N N . GLY A 1 83 ? 15.439 35.165 23.008 1.00 24.42 71 GLY A N 1
ATOM 601 C CA . GLY A 1 83 ? 15.035 34.844 24.350 1.00 25.40 71 GLY A CA 1
ATOM 602 C C . GLY A 1 83 ? 13.600 34.489 24.522 1.00 26.85 71 GLY A C 1
ATOM 603 O O . GLY A 1 83 ? 12.875 34.345 23.564 1.00 29.90 71 GLY A O 1
ATOM 604 N N . GLY A 1 84 ? 13.202 34.323 25.765 1.00 28.43 72 GLY A N 1
ATOM 605 C CA . GLY A 1 84 ? 11.811 33.949 26.108 1.00 28.83 72 GLY A CA 1
ATOM 606 C C . GLY A 1 84 ? 11.570 32.473 26.344 1.00 29.04 72 GLY A C 1
ATOM 607 O O . GLY A 1 84 ? 12.523 31.683 26.601 1.00 27.20 72 GLY A O 1
ATOM 608 N N . GLY A 1 85 ? 10.293 32.097 26.229 1.00 28.78 73 GLY A N 1
ATOM 609 C CA . GLY A 1 85 ? 9.831 30.776 26.549 1.00 27.70 73 GLY A CA 1
ATOM 610 C C . GLY A 1 85 ? 9.596 29.856 25.366 1.00 28.50 73 GLY A C 1
ATOM 611 O O . GLY A 1 85 ? 9.941 30.153 24.207 1.00 27.14 73 GLY A O 1
ATOM 612 N N . ALA A 1 86 ? 8.897 28.759 25.670 1.00 29.33 74 ALA A N 1
ATOM 613 C CA . ALA A 1 86 ? 8.637 27.712 24.710 1.00 28.99 74 ALA A CA 1
ATOM 614 C C . ALA A 1 86 ? 7.426 28.017 23.846 1.00 28.68 74 ALA A C 1
ATOM 615 O O . ALA A 1 86 ? 6.409 28.520 24.316 1.00 30.82 74 ALA A O 1
ATOM 617 N N . VAL A 1 87 ? 7.569 27.714 22.568 1.00 30.86 75 VAL A N 1
ATOM 618 C CA . VAL A 1 87 ? 6.506 27.932 21.597 1.00 31.29 75 VAL A CA 1
ATOM 619 C C . VAL A 1 87 ? 6.256 26.667 20.761 1.00 29.29 75 VAL A C 1
ATOM 620 O O . VAL A 1 87 ? 7.206 26.017 20.350 1.00 27.91 75 VAL A O 1
ATOM 624 N N . TYR A 1 88 ? 4.970 26.355 20.516 1.00 26.88 76 TYR A N 1
ATOM 625 C CA . TYR A 1 88 ? 4.567 25.288 19.610 1.00 27.50 76 TYR A CA 1
ATOM 626 C C . TYR A 1 88 ? 4.378 25.759 18.178 1.00 26.84 76 TYR A C 1
ATOM 627 O O . TYR A 1 88 ? 3.614 26.687 17.890 1.00 30.78 76 TYR A O 1
ATOM 636 N N . HIS A 1 89 ? 5.071 25.084 17.289 1.00 26.77 77 HIS A N 1
ATOM 637 C CA . HIS A 1 89 ? 4.904 25.240 15.862 1.00 29.91 77 HIS A CA 1
ATOM 638 C C . HIS A 1 89 ? 4.280 24.011 15.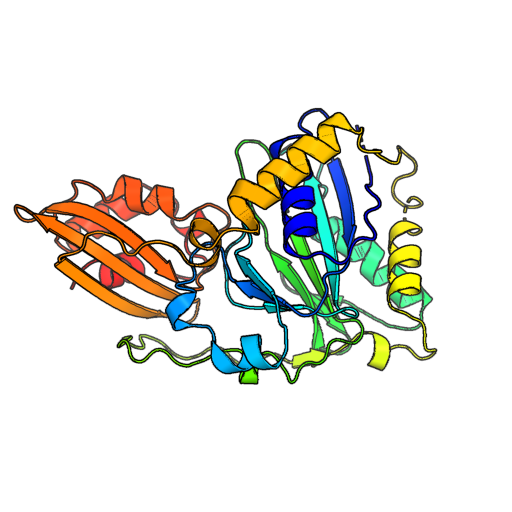251 1.00 28.15 77 HIS A C 1
ATOM 639 O O . HIS A 1 89 ? 4.608 22.876 15.626 1.00 27.31 77 HIS A O 1
ATOM 646 N N . ASP A 1 90 ? 3.451 24.248 14.245 1.00 29.19 78 ASP A N 1
ATOM 647 C CA . ASP A 1 90 ? 2.993 23.226 13.355 1.00 28.05 78 ASP A CA 1
ATOM 648 C C . ASP A 1 90 ? 2.865 23.776 11.937 1.00 30.96 78 ASP A C 1
ATOM 649 O O . ASP A 1 90 ? 3.220 24.940 11.669 1.00 30.28 78 ASP A O 1
ATOM 654 N N . LEU A 1 91 ? 2.346 22.951 11.017 1.00 30.44 79 LEU A N 1
ATOM 655 C CA . LEU A 1 91 ? 2.257 23.337 9.633 1.00 31.36 79 LEU A CA 1
ATOM 656 C C . LEU A 1 91 ? 1.288 24.511 9.364 1.00 30.65 79 LEU A C 1
ATOM 657 O O . LEU A 1 91 ? 1.248 24.999 8.252 1.00 28.88 79 LEU A O 1
ATOM 662 N N . ASN A 1 92 ? 0.520 24.918 10.375 1.00 30.43 80 ASN A N 1
ATOM 663 C CA . ASN A 1 92 ? -0.380 26.057 10.290 1.00 30.11 80 ASN A CA 1
ATOM 664 C C . ASN A 1 92 ? 0.062 27.267 11.137 1.00 29.30 80 ASN A C 1
ATOM 665 O O . ASN A 1 92 ? -0.725 28.227 11.412 1.00 27.38 80 ASN A O 1
ATOM 670 N N . ASN A 1 93 ? 1.341 27.238 11.497 1.00 31.27 81 ASN A N 1
ATOM 671 C CA . ASN A 1 93 ? 2.020 28.362 12.169 1.00 31.69 81 ASN A CA 1
ATOM 672 C C . ASN A 1 93 ? 2.945 28.988 11.166 1.00 32.33 81 ASN A C 1
ATOM 673 O O . ASN A 1 93 ? 3.851 28.317 10.691 1.00 36.15 81 ASN A O 1
ATOM 678 N N . LEU A 1 94 ? 2.729 30.254 10.840 1.00 29.76 82 LEU A N 1
ATOM 679 C CA . LEU A 1 94 ? 3.505 30.931 9.814 1.00 29.55 82 LEU A CA 1
ATOM 680 C C . LEU A 1 94 ? 4.503 31.832 10.499 1.00 29.16 82 LEU A C 1
ATOM 681 O O . LEU A 1 94 ? 4.124 32.779 11.186 1.00 30.58 82 LEU A O 1
ATOM 686 N N . ASN A 1 95 ? 5.775 31.493 10.311 1.00 29.46 83 ASN A N 1
ATOM 687 C CA . ASN A 1 95 ? 6.918 32.238 10.852 1.00 29.44 83 ASN A CA 1
ATOM 688 C C . ASN A 1 95 ? 7.276 33.384 9.926 1.00 26.74 83 ASN A C 1
ATOM 689 O O . ASN A 1 95 ? 7.205 33.255 8.712 1.00 29.77 83 ASN A O 1
ATOM 694 N N . TYR A 1 96 ? 7.677 34.506 10.506 1.00 28.40 84 TYR A N 1
ATOM 695 C CA . TYR A 1 96 ? 8.165 35.647 9.739 1.00 28.99 84 TYR A CA 1
ATOM 696 C C . TYR A 1 96 ? 9.525 36.024 10.288 1.00 31.11 84 TYR A C 1
ATOM 697 O O . TYR A 1 96 ? 9.811 35.841 11.508 1.00 28.30 84 TYR A O 1
ATOM 706 N N . THR A 1 97 ? 10.347 36.587 9.396 1.00 29.58 85 THR A N 1
ATOM 707 C CA . THR A 1 97 ? 11.682 37.092 9.742 1.00 29.21 85 THR A CA 1
ATOM 708 C C . THR A 1 97 ? 11.933 38.444 9.074 1.00 30.07 85 THR A C 1
ATOM 709 O O . THR A 1 97 ? 11.813 38.556 7.877 1.00 27.89 85 THR A O 1
ATOM 713 N N . ILE A 1 98 ? 12.260 39.459 9.866 1.00 30.60 86 ILE A N 1
ATOM 714 C CA . ILE A 1 98 ? 12.578 40.809 9.393 1.00 28.75 86 ILE A CA 1
ATOM 715 C C . ILE A 1 98 ? 13.973 41.156 9.918 1.00 28.03 86 ILE A C 1
ATOM 716 O O . ILE A 1 98 ? 14.141 41.409 11.090 1.00 29.16 86 ILE A O 1
ATOM 721 N N . ILE A 1 99 ? 14.947 41.193 9.020 1.00 25.25 87 ILE A N 1
ATOM 722 C CA . ILE A 1 99 ? 16.333 41.545 9.322 1.00 25.88 87 ILE A CA 1
ATOM 723 C C . ILE A 1 99 ? 16.735 42.860 8.721 1.00 28.93 87 ILE A C 1
ATOM 724 O O . ILE A 1 99 ? 16.411 43.165 7.548 1.00 27.43 87 ILE A O 1
ATOM 729 N N . SER A 1 100 ? 17.456 43.654 9.514 1.00 29.34 88 SER A N 1
ATOM 730 C CA . SER A 1 100 ? 17.864 45.013 9.070 1.00 29.87 88 SER A CA 1
ATOM 731 C C . SER A 1 100 ? 19.164 45.434 9.710 1.00 29.37 88 SER A C 1
ATOM 732 O O . SER A 1 100 ? 19.394 45.191 10.891 1.00 31.97 88 SER A O 1
ATOM 735 N N . LYS A 1 101 ? 20.027 46.000 8.896 1.00 27.46 89 LYS A N 1
ATOM 736 C CA . LYS A 1 101 ? 21.158 46.759 9.343 1.00 32.36 89 LYS A CA 1
ATOM 737 C C . LYS A 1 101 ? 20.667 47.907 10.207 1.00 32.15 89 LYS A C 1
ATOM 738 O O . LYS A 1 101 ? 19.710 48.620 9.867 1.00 30.92 89 LYS A O 1
ATOM 744 N N . GLU A 1 102 ? 21.340 48.078 11.330 1.00 33.16 90 GLU A N 1
ATOM 745 C CA . GLU A 1 102 ? 21.063 49.142 12.264 1.00 34.15 90 GLU A CA 1
ATOM 746 C C . GLU A 1 102 ? 21.439 50.451 11.579 1.00 33.61 90 GLU A C 1
ATOM 747 O O . GLU A 1 102 ? 22.586 50.675 11.247 1.00 32.39 90 GLU A O 1
ATOM 753 N N . ASP A 1 103 ? 20.436 51.275 11.343 1.00 38.10 91 ASP A N 1
ATOM 754 C CA . ASP A 1 103 ? 20.571 52.555 10.657 1.00 39.70 91 ASP A CA 1
ATOM 755 C C . ASP A 1 103 ? 19.422 53.429 11.154 1.00 40.86 91 ASP A C 1
ATOM 756 O O . ASP A 1 103 ? 18.226 53.072 11.005 1.00 39.31 91 ASP A O 1
ATOM 761 N N . GLU A 1 104 ? 19.798 54.551 11.768 1.00 43.11 92 GLU A N 1
ATOM 762 C CA . GLU A 1 104 ? 18.837 55.536 12.294 1.00 45.33 92 GLU A CA 1
ATOM 763 C C . GLU A 1 104 ? 17.909 56.117 11.204 1.00 46.30 92 GLU A C 1
ATOM 764 O O . GLU A 1 104 ? 16.739 56.429 11.475 1.00 45.97 92 GLU A O 1
ATOM 770 N N . ASN A 1 105 ? 18.439 56.251 9.985 1.00 46.68 93 ASN A N 1
ATOM 771 C CA . ASN A 1 105 ? 17.682 56.796 8.870 1.00 47.67 93 ASN A CA 1
ATOM 772 C C . ASN A 1 105 ? 16.881 55.759 8.062 1.00 48.41 93 ASN A C 1
ATOM 773 O O . ASN A 1 105 ? 16.307 56.107 7.030 1.00 49.88 93 ASN A O 1
ATOM 775 N N . LYS A 1 106 ? 16.802 54.507 8.512 1.00 46.05 94 LYS A N 1
ATOM 776 C CA . LYS A 1 106 ? 15.932 53.543 7.821 1.00 47.84 94 LYS A CA 1
ATOM 777 C C . LYS A 1 106 ? 15.463 52.405 8.741 1.00 46.09 94 LYS A C 1
ATOM 778 O O . LYS A 1 106 ? 16.274 51.608 9.191 1.00 47.88 94 LYS A O 1
ATOM 780 N N . ALA A 1 107 ? 14.150 52.351 8.992 1.00 42.79 95 ALA A N 1
ATOM 781 C CA . ALA A 1 107 ? 13.538 51.411 9.936 1.00 41.44 95 ALA A CA 1
ATOM 782 C C . ALA A 1 107 ? 12.728 50.357 9.178 1.00 38.90 95 ALA A C 1
ATOM 783 O O . ALA A 1 107 ? 11.770 50.665 8.450 1.00 40.16 95 ALA A O 1
ATOM 785 N N . PHE A 1 108 ? 13.141 49.109 9.364 1.00 37.64 96 PHE A N 1
ATOM 786 C CA . PHE A 1 108 ? 12.512 47.969 8.741 1.00 31.65 96 PHE A CA 1
ATOM 787 C C . PHE A 1 108 ? 12.454 46.908 9.801 1.00 32.85 96 PHE A C 1
ATOM 788 O O . PHE A 1 108 ? 13.478 46.236 10.096 1.00 29.18 96 PHE A O 1
ATOM 796 N N . ASP A 1 109 ? 11.274 46.775 10.411 1.00 28.25 97 ASP A N 1
ATOM 797 C CA . ASP A 1 109 ? 11.140 46.078 11.685 1.00 29.99 97 ASP A CA 1
ATOM 798 C C . ASP A 1 109 ? 9.701 45.635 11.852 1.00 33.45 97 ASP A C 1
ATOM 799 O O . ASP A 1 109 ? 8.935 45.736 10.905 1.00 28.32 97 ASP A O 1
ATOM 804 N N . PHE A 1 110 ? 9.361 45.108 13.026 1.00 34.00 98 PHE A N 1
ATOM 805 C CA . PHE A 1 110 ? 8.035 44.557 13.268 1.00 37.44 98 PHE A CA 1
ATOM 806 C C . PHE A 1 110 ? 6.980 45.595 12.994 1.00 37.09 98 PHE A C 1
ATOM 807 O O . PHE A 1 110 ? 6.012 45.326 12.282 1.00 37.09 98 PHE A O 1
ATOM 815 N N . LYS A 1 111 ? 7.162 46.770 13.582 1.00 38.75 99 LYS A N 1
ATOM 816 C CA . LYS A 1 111 ? 6.254 47.896 13.352 1.00 40.90 99 LYS A CA 1
ATOM 817 C C . LYS A 1 111 ? 5.974 48.113 11.873 1.00 41.02 99 LYS A C 1
ATOM 818 O O . LYS A 1 111 ? 4.843 48.334 11.492 1.00 43.65 99 LYS A O 1
ATOM 821 N N . SER A 1 112 ? 6.998 48.062 11.031 1.00 39.17 100 SER A N 1
ATOM 822 C CA . SER A 1 112 ? 6.776 48.316 9.622 1.00 39.02 100 SER A CA 1
ATOM 823 C C . SER A 1 112 ? 6.068 47.151 8.911 1.00 37.64 100 SER A C 1
ATOM 824 O O . SER A 1 112 ? 5.319 47.378 7.973 1.00 37.26 100 SER A O 1
ATOM 827 N N . PHE A 1 113 ? 6.301 45.921 9.371 1.00 36.72 101 PHE A N 1
ATOM 828 C CA . PHE A 1 113 ? 5.625 44.702 8.849 1.00 35.03 101 PHE A CA 1
ATOM 829 C C . PHE A 1 113 ? 4.152 44.664 9.239 1.00 34.55 101 PHE A C 1
ATOM 830 O O . PHE A 1 113 ? 3.296 44.137 8.515 1.00 34.65 101 PHE A O 1
ATOM 838 N N . SER A 1 114 ? 3.865 45.271 10.379 1.00 34.69 102 SER A N 1
ATOM 839 C CA . SER A 1 114 ? 2.555 45.177 10.998 1.00 36.45 102 SER A CA 1
ATOM 840 C C . SER A 1 114 ? 1.467 45.806 10.109 1.00 35.98 102 SER A C 1
ATOM 841 O O . SER A 1 114 ? 0.342 45.347 10.094 1.00 33.34 102 SER A O 1
ATOM 844 N N . THR A 1 115 ? 1.814 46.865 9.373 1.00 37.60 103 THR A N 1
ATOM 845 C CA . THR A 1 115 ? 0.870 47.493 8.465 1.00 37.32 103 THR A CA 1
ATOM 846 C C . THR A 1 115 ? 0.472 46.559 7.320 1.00 36.85 103 THR A C 1
ATOM 847 O O . THR A 1 115 ? -0.738 46.374 7.079 1.00 38.29 103 THR A O 1
ATOM 851 N N . PRO A 1 116 ? 1.467 46.010 6.595 1.00 35.75 104 PRO A N 1
ATOM 852 C CA . PRO A 1 116 ? 1.215 44.927 5.640 1.00 34.29 104 PRO A CA 1
ATOM 853 C C . PRO A 1 116 ? 0.347 43.782 6.191 1.00 33.32 104 PRO A C 1
ATOM 854 O O . PRO A 1 116 ? -0.585 43.352 5.496 1.00 31.15 104 PRO A O 1
ATOM 858 N N . VAL A 1 117 ? 0.592 43.333 7.424 1.00 33.10 105 VAL A N 1
ATOM 859 C CA . VAL A 1 117 ? -0.285 42.299 8.004 1.00 32.92 105 VAL A CA 1
ATOM 860 C C . VAL A 1 117 ? -1.712 42.820 8.156 1.00 33.20 105 VAL A C 1
ATOM 861 O O . VAL A 1 117 ? -2.626 42.169 7.684 1.00 31.02 105 VAL A O 1
ATOM 865 N N . ILE A 1 118 ? -1.872 44.017 8.745 1.00 34.14 106 ILE A N 1
ATOM 866 C CA . ILE A 1 118 ? -3.192 44.617 9.048 1.00 32.11 106 ILE A CA 1
ATOM 867 C C . ILE A 1 118 ? -3.993 44.784 7.778 1.00 33.86 106 ILE A C 1
ATOM 868 O O . ILE A 1 118 ? -5.213 44.537 7.750 1.00 35.60 106 ILE A O 1
ATOM 873 N N . ASN A 1 119 ? -3.307 45.239 6.742 1.00 34.34 107 ASN A N 1
ATOM 874 C CA . ASN A 1 119 ? -3.921 45.548 5.470 1.00 35.47 107 ASN A CA 1
ATOM 875 C C . ASN A 1 119 ? -4.294 44.295 4.671 1.00 37.66 107 ASN A C 1
ATOM 876 O O . ASN A 1 119 ? -5.400 44.237 4.116 1.00 38.30 107 ASN A O 1
ATOM 881 N N . THR A 1 120 ? -3.380 43.326 4.607 1.00 35.81 108 THR A N 1
ATOM 882 C CA . THR A 1 120 ? -3.672 41.966 4.079 1.00 36.07 108 THR A CA 1
ATOM 883 C C . THR A 1 120 ? -4.959 41.433 4.740 1.00 35.60 108 THR A C 1
ATOM 884 O O . THR A 1 120 ? -5.906 41.065 4.051 1.00 36.16 108 THR A O 1
ATOM 888 N N . LEU A 1 121 ? -5.024 41.479 6.070 1.00 34.17 109 LEU A N 1
ATOM 889 C CA . LEU A 1 121 ? -6.222 41.031 6.804 1.00 33.28 109 LEU A CA 1
ATOM 890 C C . LEU A 1 121 ? -7.460 41.889 6.505 1.00 34.19 109 LEU A C 1
ATOM 891 O O . LEU A 1 121 ? -8.569 41.345 6.357 1.00 32.65 109 LEU A O 1
ATOM 896 N N . ALA A 1 122 ? -7.287 43.211 6.371 1.00 32.64 110 ALA A N 1
ATOM 897 C CA . ALA A 1 122 ? -8.427 44.055 6.035 1.00 33.82 110 ALA A CA 1
ATOM 898 C C . ALA A 1 122 ? -8.978 43.739 4.652 1.00 34.13 110 ALA A C 1
ATOM 899 O O . ALA A 1 122 ? -10.184 43.828 4.450 1.00 36.46 110 ALA A O 1
ATOM 901 N N . GLN A 1 123 ? -8.117 43.421 3.693 1.00 34.77 111 GLN A N 1
ATOM 902 C CA . GLN A 1 123 ? -8.579 42.918 2.382 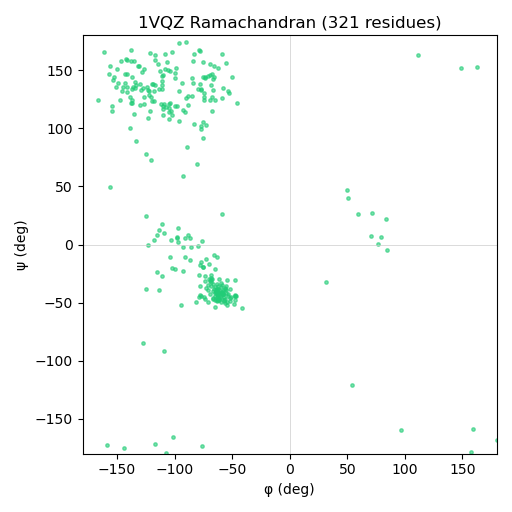1.00 35.67 111 GLN A CA 1
ATOM 903 C C . GLN A 1 123 ? -9.474 41.674 2.556 1.00 33.10 111 GLN A C 1
ATOM 904 O O . GLN A 1 123 ? -10.398 41.448 1.779 1.00 31.17 111 GLN A O 1
ATOM 910 N N . LEU A 1 124 ? -9.140 40.851 3.546 1.00 32.95 112 LEU A N 1
ATOM 911 C CA . LEU A 1 124 ? -9.828 39.600 3.787 1.00 31.02 112 LEU A CA 1
ATOM 912 C C . LEU A 1 124 ? -11.074 39.741 4.671 1.00 30.47 112 LEU A C 1
ATOM 913 O O . LEU A 1 124 ? -11.718 38.754 4.982 1.00 32.33 112 LEU A O 1
ATOM 918 N N . GLY A 1 125 ? -11.442 40.974 5.021 1.00 29.94 113 GLY A N 1
ATOM 919 C CA . GLY A 1 125 ? -12.611 41.245 5.868 1.00 30.42 113 GLY A CA 1
ATOM 920 C C . GLY A 1 125 ? -12.388 41.148 7.372 1.00 32.55 113 GLY A C 1
ATOM 921 O O . GLY A 1 125 ? -13.353 40.991 8.130 1.00 34.43 113 GLY A O 1
ATOM 922 N N . VAL A 1 126 ? -11.129 41.273 7.801 1.00 33.20 114 VAL A N 1
ATOM 923 C CA . VAL A 1 126 ? -10.716 41.102 9.201 1.00 35.07 114 VAL A CA 1
ATOM 924 C C . VAL A 1 126 ? -10.024 42.370 9.688 1.00 37.19 114 VAL A C 1
ATOM 925 O O . VAL A 1 126 ? -9.085 42.829 9.050 1.00 40.54 114 VAL A O 1
ATOM 929 N N . LYS A 1 127 ? -10.465 42.903 10.823 1.00 38.86 115 LYS A N 1
ATOM 930 C CA . LYS A 1 127 ? -9.885 44.120 11.422 1.00 39.04 115 LYS A CA 1
ATOM 931 C C . LYS A 1 127 ? -8.864 43.715 12.491 1.00 39.26 115 LYS A C 1
ATOM 932 O O . LYS A 1 127 ? -9.233 43.214 13.560 1.00 40.67 115 LYS A O 1
ATOM 934 N N . ALA A 1 128 ? -7.578 43.868 12.181 1.00 38.62 116 ALA A N 1
ATOM 935 C CA . ALA A 1 128 ? -6.539 43.610 13.157 1.00 39.95 116 ALA A CA 1
ATOM 936 C C . ALA A 1 128 ? -5.917 44.938 13.655 1.00 41.83 116 ALA A C 1
ATOM 937 O O . ALA A 1 128 ? -5.980 45.955 12.973 1.00 38.48 116 ALA A O 1
ATOM 939 N N . GLU A 1 129 ? -5.324 44.903 14.850 1.00 45.43 117 GLU A N 1
ATOM 940 C CA . GLU A 1 129 ? -4.759 46.101 15.489 1.00 48.57 117 GLU A CA 1
ATOM 941 C C . GLU A 1 129 ? -3.383 45.832 16.131 1.00 50.49 117 GLU A C 1
ATOM 942 O O . GLU A 1 129 ? -3.112 44.742 16.672 1.00 48.47 117 GLU A O 1
ATOM 944 N N . PHE A 1 130 ? -2.523 46.848 16.046 1.00 54.43 118 PHE A N 1
ATOM 945 C CA . PHE A 1 130 ? -1.145 46.783 16.548 1.00 56.54 118 PHE A CA 1
ATOM 946 C C . PHE A 1 130 ? -1.187 47.274 17.993 1.00 58.50 118 PHE A C 1
ATOM 947 O O . PHE A 1 130 ? -1.516 48.430 18.253 1.00 54.44 118 PHE A O 1
ATOM 955 N N . THR A 1 131 ? -0.888 46.363 18.921 1.00 62.29 119 THR A N 1
ATOM 956 C CA . THR A 1 131 ? -1.082 46.615 20.350 1.00 65.85 119 THR A CA 1
ATOM 957 C C . THR A 1 131 ? 0.250 46.564 21.111 1.00 68.48 119 THR A C 1
ATOM 958 O O . THR A 1 131 ? 1.071 45.630 20.944 1.00 67.55 119 THR A O 1
ATOM 962 N N . GLY A 1 132 ? 0.465 47.588 21.939 1.00 69.90 120 GLY A N 1
ATOM 963 C CA . GLY A 1 132 ? 1.730 47.736 22.635 1.00 69.49 120 GLY A CA 1
ATOM 964 C C . GLY A 1 132 ? 2.828 47.707 21.596 1.00 69.08 120 GLY A C 1
ATOM 965 O O . GLY A 1 132 ? 2.825 48.505 20.654 1.00 70.45 120 GLY A O 1
ATOM 966 N N . ARG A 1 133 ? 3.729 46.747 21.734 1.00 68.12 121 ARG A N 1
ATOM 967 C CA . ARG A 1 133 ? 4.970 46.756 20.970 1.00 68.22 121 ARG A CA 1
ATOM 968 C C . ARG A 1 133 ? 5.219 45.496 20.158 1.00 66.42 121 ARG A C 1
ATOM 969 O O . ARG A 1 133 ? 5.754 45.581 19.047 1.00 69.10 121 ARG A O 1
ATOM 971 N N . ASN A 1 134 ? 4.863 44.338 20.714 1.00 62.50 122 ASN A N 1
ATOM 972 C CA . ASN A 1 134 ? 5.304 43.040 20.169 1.00 59.63 122 ASN A CA 1
ATOM 973 C C . ASN A 1 134 ? 4.176 42.040 19.841 1.00 55.71 122 ASN A C 1
ATOM 974 O O . ASN A 1 134 ? 4.414 40.816 19.815 1.00 53.50 122 ASN A O 1
ATOM 979 N N . ASP A 1 135 ? 2.969 42.558 19.596 1.00 52.62 123 ASP A N 1
ATOM 980 C CA . ASP A 1 135 ? 1.850 41.724 19.145 1.00 53.34 123 ASP A CA 1
ATOM 981 C C . ASP A 1 135 ? 0.731 42.444 18.380 1.00 51.70 123 ASP A C 1
ATOM 982 O O . ASP A 1 135 ? 0.472 43.653 18.548 1.00 49.77 123 ASP A O 1
ATOM 987 N N . LEU A 1 136 ? 0.070 41.653 17.536 1.00 48.30 124 LEU A N 1
ATOM 988 C CA . LEU A 1 136 ? -1.102 42.090 16.799 1.00 45.51 124 LEU A CA 1
ATOM 989 C C . LEU A 1 136 ? -2.353 41.413 17.379 1.00 42.06 124 LEU A C 1
ATOM 990 O O . LEU A 1 136 ? -2.289 40.294 17.895 1.00 41.91 124 LEU A O 1
ATOM 995 N N . GLU A 1 137 ? -3.492 42.076 17.273 1.00 39.47 125 GLU A N 1
ATOM 996 C CA . GLU A 1 137 ? -4.721 41.544 17.864 1.00 39.00 125 GLU A CA 1
ATOM 997 C C . GLU A 1 137 ? -5.880 41.544 16.912 1.00 36.16 125 GLU A C 1
ATOM 998 O O . GLU A 1 137 ? -5.925 42.378 16.003 1.00 34.63 125 GLU A O 1
ATOM 1004 N N . ILE A 1 138 ? -6.826 40.624 17.140 1.00 34.23 126 ILE A N 1
ATOM 1005 C CA . ILE A 1 138 ? -8.124 40.683 16.463 1.00 33.66 126 ILE A CA 1
ATOM 1006 C C . ILE A 1 138 ? -9.195 40.558 17.524 1.00 35.66 126 ILE A C 1
ATOM 1007 O O . ILE A 1 138 ? -9.257 39.550 18.246 1.00 32.71 126 ILE A O 1
ATOM 1012 N N . ASP A 1 139 ? -10.031 41.583 17.614 1.00 35.79 127 ASP A N 1
ATOM 1013 C CA . ASP A 1 139 ? -11.077 41.606 18.610 1.00 39.00 127 ASP A CA 1
ATOM 1014 C C . ASP A 1 139 ? -10.491 41.279 19.973 1.00 39.73 127 ASP A C 1
ATOM 1015 O O . ASP A 1 139 ? -11.017 40.423 20.689 1.00 41.00 127 ASP A O 1
ATOM 1020 N N . GLY A 1 140 ? -9.375 41.924 20.309 1.00 41.56 128 GLY A N 1
ATOM 1021 C CA . GLY A 1 140 ? -8.727 41.728 21.616 1.00 42.82 128 GLY A CA 1
ATOM 1022 C C . GLY A 1 140 ? -7.930 40.458 21.807 1.00 43.95 128 GLY A C 1
ATOM 1023 O O . GLY A 1 140 ? -7.363 40.228 22.879 1.00 48.04 128 GLY A O 1
ATOM 1024 N N . LYS A 1 141 ? -7.862 39.619 20.782 1.00 43.24 129 LYS A N 1
ATOM 1025 C CA . LYS A 1 141 ? -7.129 38.366 20.896 1.00 42.19 129 LYS A CA 1
ATOM 1026 C C . LYS A 1 141 ? -5.867 38.421 20.022 1.00 38.19 129 LYS A C 1
ATOM 1027 O O . LYS A 1 141 ? -5.913 38.849 18.859 1.00 33.96 129 LYS A O 1
ATOM 1033 N N . LYS A 1 142 ? -4.757 37.984 20.613 1.00 37.74 130 LYS A N 1
ATOM 1034 C CA . LYS A 1 142 ? -3.453 38.035 19.960 1.00 37.18 130 LYS A CA 1
ATOM 1035 C C . LYS A 1 142 ? -3.354 36.873 18.989 1.00 34.01 130 LYS A C 1
ATOM 1036 O O . LYS A 1 142 ? -3.706 35.750 19.338 1.00 33.57 130 LYS A O 1
ATOM 1038 N N . PHE A 1 143 ? -2.890 37.152 17.773 1.00 32.22 131 PHE A N 1
ATOM 1039 C CA . PHE A 1 143 ? -2.615 36.096 16.773 1.00 31.66 131 PHE A CA 1
ATOM 1040 C C . PHE A 1 143 ? -1.181 36.113 16.258 1.00 33.70 131 PHE A C 1
ATOM 1041 O O . PHE A 1 143 ? -0.810 35.282 15.423 1.00 32.26 131 PHE A O 1
ATOM 1049 N N . CYS A 1 144 ? -0.399 37.065 16.763 1.00 34.69 132 CYS A N 1
ATOM 1050 C CA . CYS A 1 144 ? 0.966 37.276 16.351 1.00 37.12 132 CYS A CA 1
ATOM 1051 C C . CYS A 1 144 ? 1.803 37.727 17.558 1.00 40.02 132 CYS A C 1
ATOM 1052 O O . CYS A 1 144 ? 1.405 38.614 18.348 1.00 40.51 132 CYS A O 1
ATOM 1055 N N . GLY A 1 145 ? 2.973 37.128 17.664 1.00 39.40 133 GLY A N 1
ATOM 1056 C CA . GLY A 1 145 ? 3.913 37.433 18.730 1.00 41.41 133 GLY A CA 1
ATOM 1057 C C . GLY A 1 145 ? 5.334 37.524 18.208 1.00 39.96 133 GLY A C 1
ATOM 1058 O O . GLY A 1 145 ? 5.856 36.546 17.637 1.00 37.94 133 GLY A O 1
ATOM 1059 N N . ASN A 1 146 ? 5.912 38.711 18.437 1.00 38.95 134 ASN A N 1
ATOM 1060 C CA . ASN A 1 146 ? 7.226 39.145 17.967 1.00 38.05 134 ASN A CA 1
ATOM 1061 C C . ASN A 1 146 ? 8.327 39.033 19.023 1.00 37.85 134 ASN A C 1
ATOM 1062 O O . ASN A 1 146 ? 8.077 39.221 20.210 1.00 37.26 134 ASN A O 1
ATOM 1067 N N . ALA A 1 147 ? 9.539 38.761 18.567 1.00 35.26 135 ALA A N 1
ATOM 1068 C CA . ALA A 1 147 ? 10.728 38.832 19.398 1.00 32.95 135 ALA A CA 1
ATOM 1069 C C . ALA A 1 147 ? 11.894 39.412 18.605 1.00 32.73 135 ALA A C 1
ATOM 1070 O O . ALA A 1 147 ? 12.053 39.176 17.427 1.00 30.61 135 ALA A O 1
ATOM 1072 N N . GLN A 1 148 ? 12.739 40.143 19.302 1.00 35.59 136 GLN A N 1
ATOM 1073 C CA . GLN A 1 148 ? 13.869 40.828 18.732 1.00 35.20 136 GLN A CA 1
ATOM 1074 C C . GLN A 1 148 ? 15.179 40.174 19.211 1.00 31.28 136 GLN A C 1
ATOM 1075 O O . GLN A 1 148 ? 15.309 39.751 20.382 1.00 29.12 136 GLN A O 1
ATOM 1081 N N . ALA A 1 149 ? 16.135 40.084 18.296 1.00 31.36 137 ALA A N 1
ATOM 1082 C CA . ALA A 1 149 ? 17.521 39.724 18.604 1.00 31.50 137 ALA A CA 1
ATOM 1083 C C . ALA A 1 149 ? 18.443 40.774 17.998 1.00 30.96 137 ALA A C 1
ATOM 1084 O O . ALA A 1 149 ? 18.143 41.345 16.977 1.00 29.86 137 ALA A O 1
ATOM 1086 N N . TYR A 1 150 ? 19.573 41.012 18.642 1.00 30.76 138 TYR A N 1
ATOM 1087 C CA . TYR A 1 150 ? 20.491 42.048 18.206 1.00 33.09 138 TYR A CA 1
ATOM 1088 C C . TYR A 1 150 ? 21.880 41.521 18.284 1.00 34.96 138 TYR A C 1
ATOM 1089 O O . TYR A 1 150 ? 22.314 41.071 19.342 1.00 34.56 138 TYR A O 1
ATOM 1098 N N . ILE A 1 151 ? 22.558 41.526 17.147 1.00 37.52 139 ILE A N 1
ATOM 1099 C CA . ILE A 1 151 ? 24.000 41.397 17.112 1.00 45.32 139 ILE A CA 1
ATOM 1100 C C . ILE A 1 151 ? 24.560 42.779 16.740 1.00 47.90 139 ILE A C 1
ATOM 1101 O O . ILE A 1 151 ? 23.777 43.734 16.517 1.00 47.51 139 ILE A O 1
ATOM 1106 N N . ASN A 1 152 ? 25.886 42.904 16.641 1.00 48.69 140 ASN A N 1
ATOM 1107 C CA . ASN A 1 152 ? 26.469 44.241 16.360 1.00 46.94 140 ASN A CA 1
ATOM 1108 C C . ASN A 1 152 ? 26.021 44.680 14.973 1.00 41.44 140 ASN A C 1
ATOM 1109 O O . ASN A 1 152 ? 26.112 43.951 13.979 1.00 39.14 140 ASN A O 1
ATOM 1111 N N . GLY A 1 153 ? 25.416 45.850 14.974 1.00 39.22 141 GLY A N 1
ATOM 1112 C CA . GLY A 1 153 ? 25.023 46.540 13.776 1.00 36.38 141 GLY A CA 1
ATOM 1113 C C . GLY A 1 153 ? 23.872 45.905 13.031 1.00 30.05 141 GLY A C 1
ATOM 1114 O O . GLY A 1 153 ? 23.588 46.356 11.956 1.00 32.05 141 GLY A O 1
ATOM 1115 N N . ARG A 1 154 ? 23.237 44.883 13.590 1.00 29.63 142 ARG A N 1
ATOM 1116 C CA . ARG A 1 154 ? 22.171 44.155 12.900 1.00 31.92 142 ARG A CA 1
ATOM 1117 C C . ARG A 1 154 ? 21.049 43.636 13.817 1.00 29.16 142 ARG A C 1
ATOM 1118 O O . ARG A 1 154 ? 21.264 42.998 14.894 1.00 28.44 142 ARG A O 1
ATOM 1126 N N . ILE A 1 155 ? 19.824 43.901 13.373 1.00 28.24 143 ILE A N 1
ATOM 1127 C CA . ILE A 1 155 ? 18.610 43.659 14.145 1.00 26.82 143 ILE A CA 1
ATOM 1128 C C . ILE A 1 155 ? 17.738 42.631 13.467 1.00 32.16 143 ILE A C 1
ATOM 1129 O O . ILE A 1 155 ? 17.533 42.713 12.257 1.00 31.23 143 ILE A O 1
ATOM 1142 N N . HIS A 1 157 ? 13.846 41.023 13.950 1.00 29.05 145 HIS A N 1
ATOM 1143 C CA . HIS A 1 157 ? 12.526 40.825 14.538 1.00 30.06 145 HIS A CA 1
ATOM 1144 C C . HIS A 1 157 ? 11.943 39.553 13.913 1.00 31.34 145 HIS A C 1
ATOM 1145 O O . HIS A 1 157 ? 11.851 39.458 12.700 1.00 28.48 145 HIS A O 1
ATOM 1152 N N . HIS A 1 158 ? 11.555 38.585 14.724 1.00 28.63 146 HIS A N 1
ATOM 1153 C CA . HIS A 1 158 ? 10.944 37.385 14.162 1.00 29.60 146 HIS A CA 1
ATOM 1154 C C . HIS A 1 158 ? 9.827 36.886 15.047 1.00 31.20 146 HIS A C 1
ATOM 1155 O O . HIS A 1 158 ? 9.714 37.256 16.231 1.00 29.68 146 HIS A O 1
ATOM 1162 N N . GLY A 1 159 ? 8.952 36.093 14.461 1.00 33.48 147 GLY A N 1
ATOM 1163 C CA . GLY A 1 159 ? 7.830 35.623 15.253 1.00 33.52 147 GLY A CA 1
ATOM 1164 C C . GLY A 1 159 ? 6.902 34.743 14.489 1.00 32.47 147 GLY A C 1
ATOM 1165 O O . GLY A 1 159 ? 7.236 34.319 13.401 1.00 29.25 147 GLY A O 1
ATOM 1166 N N . CYS A 1 160 ? 5.732 34.496 15.097 1.00 33.45 148 CYS A N 1
ATOM 1167 C CA . CYS A 1 160 ? 4.740 33.491 14.667 1.00 33.32 148 CYS A CA 1
ATOM 1168 C C . CYS A 1 160 ? 3.384 34.166 14.394 1.00 29.60 148 CYS A C 1
ATOM 1169 O O . CYS A 1 160 ? 2.878 34.939 15.215 1.00 27.38 148 CYS A O 1
ATOM 1172 N N . LEU A 1 161 ? 2.789 33.852 13.259 1.00 29.18 149 LEU A N 1
ATOM 1173 C CA . LEU A 1 161 ? 1.405 34.215 12.975 1.00 27.76 149 LEU A CA 1
ATOM 1174 C C . LEU A 1 161 ? 0.570 32.937 13.116 1.00 28.99 149 LEU A C 1
ATOM 1175 O O . LEU A 1 161 ? 0.848 31.928 12.457 1.00 27.12 149 LEU A O 1
ATOM 1180 N N . LEU A 1 162 ? -0.412 32.968 14.016 1.00 29.68 150 LEU A N 1
ATOM 1181 C CA . LEU A 1 162 ? -1.257 31.794 14.297 1.00 27.85 150 LEU A CA 1
ATOM 1182 C C . LEU A 1 162 ? -2.352 31.763 13.260 1.00 28.16 150 LEU A C 1
ATOM 1183 O O . LEU A 1 162 ? -3.288 32.537 13.329 1.00 26.55 150 LEU A O 1
ATOM 1188 N N . PHE A 1 163 ? -2.193 30.859 12.283 1.00 27.58 151 PHE A N 1
ATOM 1189 C CA . PHE A 1 163 ? -3.153 30.727 11.254 1.00 26.05 151 PHE A CA 1
ATOM 1190 C C . PHE A 1 163 ? -4.174 29.643 11.576 1.00 27.49 151 PHE A C 1
ATOM 1191 O O . PHE A 1 163 ? -5.381 29.914 11.541 1.00 26.45 151 PHE A O 1
ATOM 1199 N N . ASP A 1 164 ? -3.716 28.445 11.906 1.00 28.48 152 ASP A N 1
ATOM 1200 C CA . ASP A 1 164 ? -4.624 27.388 12.395 1.00 28.69 152 ASP A CA 1
ATOM 1201 C C . ASP A 1 164 ? -3.864 26.366 13.230 1.00 27.39 152 ASP A C 1
ATOM 1202 O O . ASP A 1 164 ? -3.939 25.155 13.018 1.00 27.65 152 ASP A O 1
ATOM 1207 N N . VAL A 1 165 ? -3.097 26.880 14.171 1.00 27.02 153 VAL A N 1
ATOM 1208 C CA . VAL A 1 165 ? -2.256 26.072 14.994 1.00 24.10 153 VAL A CA 1
ATOM 1209 C C . VAL A 1 165 ? -3.138 25.264 15.952 1.00 24.02 153 VAL A C 1
ATOM 1210 O O . VAL A 1 165 ? -4.169 25.762 16.450 1.00 27.22 153 VAL A O 1
ATOM 1214 N N . ASP A 1 166 ? -2.735 24.043 16.252 1.00 26.36 154 ASP A N 1
ATOM 1215 C CA . ASP A 1 166 ? -3.367 23.296 17.352 1.00 29.20 154 ASP A CA 1
ATOM 1216 C C . ASP A 1 166 ? -2.856 23.876 18.666 1.00 28.81 154 ASP A C 1
ATOM 1217 O O . ASP A 1 166 ? -1.709 23.663 19.061 1.00 29.35 154 ASP A O 1
ATOM 1222 N N . LEU A 1 167 ? -3.715 24.641 19.339 1.00 30.56 155 LEU A N 1
ATOM 1223 C CA . LEU A 1 167 ? -3.328 25.352 20.556 1.00 29.54 155 LEU A CA 1
ATOM 1224 C C . LEU A 1 167 ? -3.333 24.429 21.788 1.00 30.48 155 LEU A C 1
ATOM 1225 O O . LEU A 1 167 ? -3.027 24.892 22.879 1.00 27.34 155 LEU A O 1
ATOM 1230 N N . SER A 1 168 ? -3.700 23.148 21.618 1.00 28.81 156 SER A N 1
ATOM 1231 C CA . SER A 1 168 ? -3.785 22.214 22.742 1.00 29.67 156 SER A CA 1
ATOM 1232 C C . SER A 1 168 ? -2.497 21.431 23.015 1.00 30.62 156 SER A C 1
ATOM 1233 O O . SER A 1 168 ? -2.382 20.764 24.046 1.00 30.66 156 SER A O 1
ATOM 1236 N N . VAL A 1 169 ? -1.532 21.500 22.105 1.00 27.31 157 VAL A N 1
ATOM 1237 C CA . VAL A 1 169 ? -0.367 20.629 22.192 1.00 28.37 157 VAL A CA 1
ATOM 1238 C C . VAL A 1 169 ? 0.652 21.116 23.227 1.00 28.42 157 VAL A C 1
ATOM 1239 O O . VAL A 1 169 ? 1.141 20.324 24.023 1.00 29.25 157 VAL A O 1
ATOM 1243 N N . LEU A 1 170 ? 0.956 22.413 23.233 1.00 26.40 158 LEU A N 1
ATOM 1244 C CA . LEU A 1 170 ? 2.026 22.941 24.092 1.00 29.42 158 LEU A CA 1
ATOM 1245 C C . LEU A 1 170 ? 1.947 22.457 25.537 1.00 30.49 158 LEU A C 1
ATOM 1246 O O . LEU A 1 170 ? 2.962 22.084 26.126 1.00 29.55 158 LEU A O 1
ATOM 1251 N N . ALA A 1 171 ? 0.741 22.467 26.121 1.00 31.79 159 ALA A N 1
ATOM 1252 C CA . ALA A 1 171 ? 0.606 22.150 27.544 1.00 31.41 159 ALA A CA 1
ATOM 1253 C C . ALA A 1 171 ? 0.938 20.675 27.788 1.00 32.77 159 ALA A C 1
ATOM 1254 O O . ALA A 1 171 ? 1.408 20.329 28.868 1.00 32.22 159 ALA A O 1
ATOM 1256 N N . ASN A 1 172 ? 0.686 19.818 26.789 1.00 33.55 160 ASN A N 1
ATOM 1257 C CA . ASN A 1 172 ? 1.016 18.392 26.867 1.00 33.74 160 ASN A CA 1
ATOM 1258 C C . ASN A 1 172 ? 2.510 18.147 26.614 1.00 33.50 160 ASN A C 1
ATOM 1259 O O . ASN A 1 172 ? 3.054 17.168 27.108 1.00 31.67 160 ASN A O 1
ATOM 1264 N N . ALA A 1 173 ? 3.173 19.037 25.871 1.00 32.43 161 ALA A N 1
ATOM 1265 C CA . ALA A 1 173 ? 4.613 18.835 25.512 1.00 31.61 161 ALA A CA 1
ATOM 1266 C C . ALA A 1 173 ? 5.606 19.351 26.544 1.00 30.52 161 ALA A C 1
ATOM 1267 O O . ALA A 1 173 ? 6.799 19.038 26.472 1.00 33.01 161 ALA A O 1
ATOM 1269 N N . LEU A 1 174 ? 5.119 20.151 27.487 1.00 28.93 162 LEU A N 1
ATOM 1270 C CA . LEU A 1 174 ? 5.957 20.796 28.506 1.00 29.60 162 LEU A CA 1
ATOM 1271 C C . LEU A 1 174 ? 5.729 20.070 29.826 1.00 30.97 162 LEU A C 1
ATOM 1272 O O . LEU A 1 174 ? 4.676 19.535 30.039 1.00 27.68 162 LEU A O 1
ATOM 1277 N N . LYS A 1 175 ? 6.739 20.043 30.684 1.00 33.65 163 LYS A N 1
ATOM 1278 C CA . LYS A 1 175 ? 6.617 19.533 32.036 1.00 35.24 163 LYS A CA 1
ATOM 1279 C C . LYS A 1 175 ? 6.974 20.590 33.088 1.00 33.63 163 LYS A C 1
ATOM 1280 O O . LYS A 1 175 ? 7.585 21.620 32.794 1.00 33.45 163 LYS A O 1
ATOM 1286 N N . VAL A 1 176 ? 6.589 20.307 34.320 1.00 33.24 164 VAL A N 1
ATOM 1287 C CA . VAL A 1 176 ? 7.031 21.070 35.488 1.00 36.83 164 VAL A CA 1
ATOM 1288 C C . VAL A 1 176 ? 8.280 20.404 36.097 1.00 37.34 164 VAL A C 1
ATOM 1289 O O . VAL A 1 176 ? 8.212 19.246 36.563 1.00 38.83 164 VAL A O 1
ATOM 1293 N N . SER A 1 177 ? 9.411 21.125 36.061 1.00 35.87 165 SER A N 1
ATOM 1294 C CA . SER A 1 177 ? 10.653 20.713 36.732 1.00 35.03 165 SER A CA 1
ATOM 1295 C C . SER A 1 177 ? 10.444 20.332 38.204 1.00 35.92 165 SER A C 1
ATOM 1296 O O . SER A 1 177 ? 9.647 20.949 38.904 1.00 33.49 165 SER A O 1
ATOM 1299 N N . LYS A 1 178 ? 11.195 19.337 38.668 1.00 36.13 166 LYS A N 1
ATOM 1300 C CA . LYS A 1 178 ? 11.224 19.004 40.098 1.00 37.61 166 LYS A CA 1
ATOM 1301 C C . LYS A 1 178 ? 12.096 19.978 40.889 1.00 36.72 166 LYS A C 1
ATOM 1302 O O . LYS A 1 178 ? 11.963 20.041 42.099 1.00 33.33 166 LYS A O 1
ATOM 1304 N N . ASP A 1 179 ? 12.974 20.729 40.201 1.00 35.09 167 ASP A N 1
ATOM 1305 C CA . ASP A 1 179 ? 13.847 21.708 40.866 1.00 34.55 167 ASP A CA 1
ATOM 1306 C C . A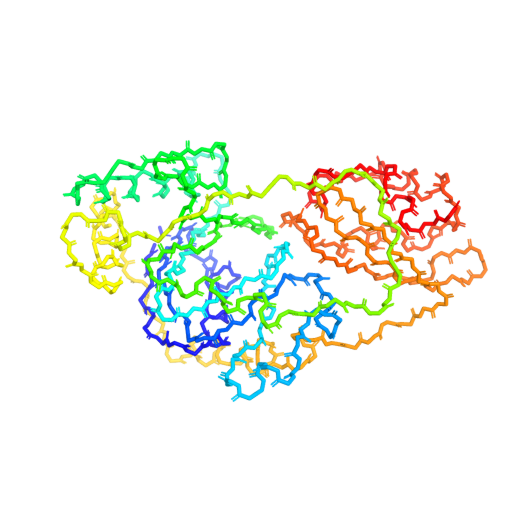SP A 1 179 ? 13.053 22.863 41.492 1.00 31.83 167 ASP A C 1
ATOM 1307 O O . ASP A 1 179 ? 12.044 23.315 40.959 1.00 32.03 167 ASP A O 1
ATOM 1312 N N . LYS A 1 180 ? 13.527 23.331 42.632 1.00 31.43 168 LYS A N 1
ATOM 1313 C CA . LYS A 1 180 ? 12.807 24.348 43.379 1.00 33.82 168 LYS A CA 1
ATOM 1314 C C . LYS A 1 180 ? 13.025 25.713 42.744 1.00 31.90 168 LYS A C 1
ATOM 1315 O O . LYS A 1 180 ? 14.117 26.028 42.310 1.00 30.80 168 LYS A O 1
ATOM 1317 N N . PHE A 1 181 ? 11.949 26.483 42.657 1.00 31.86 169 PHE A N 1
ATOM 1318 C CA . PHE A 1 181 ? 12.009 27.897 42.349 1.00 30.10 169 PHE A CA 1
ATOM 1319 C C . PHE A 1 181 ? 11.257 28.666 43.434 1.00 30.14 169 PHE A C 1
ATOM 1320 O O . PHE A 1 181 ? 10.112 28.322 43.752 1.00 29.35 169 PHE A O 1
ATOM 1328 N N . GLU A 1 182 ? 11.913 29.665 44.034 1.00 26.99 170 GLU A N 1
ATOM 1329 C CA . GLU A 1 182 ? 11.223 30.639 44.845 1.00 27.31 170 GLU A CA 1
ATOM 1330 C C . GLU A 1 182 ? 10.324 31.461 43.932 1.00 28.64 170 GLU A C 1
ATOM 1331 O O . GLU A 1 182 ? 10.742 31.879 42.856 1.00 27.71 170 GLU A O 1
ATOM 1337 N N . SER A 1 183 ? 9.069 31.665 44.326 1.00 33.26 171 SER A N 1
ATOM 1338 C CA . SER A 1 183 ? 8.160 32.444 43.476 1.00 38.26 171 SER A CA 1
ATOM 1339 C C . SER A 1 183 ? 8.018 33.792 44.107 1.00 44.00 171 SER A C 1
ATOM 1340 O O . SER A 1 183 ? 7.407 33.925 45.182 1.00 40.47 171 SER A O 1
ATOM 1343 N N . LYS A 1 184 ? 8.631 34.781 43.447 1.00 49.95 172 LYS A N 1
ATOM 1344 C CA . LYS A 1 184 ? 8.885 36.079 44.056 1.00 57.18 172 LYS A CA 1
ATOM 1345 C C . LYS A 1 184 ? 8.194 37.169 43.254 1.00 63.25 172 LYS A C 1
ATOM 1346 O O . LYS A 1 184 ? 8.832 37.958 42.552 1.00 64.04 172 LYS A O 1
ATOM 1350 N N . GLY A 1 185 ? 6.864 37.180 43.389 1.00 69.81 173 GLY A N 1
ATOM 1351 C CA . GLY A 1 185 ? 5.979 38.184 42.784 1.00 72.58 173 GLY A CA 1
ATOM 1352 C C . GLY A 1 185 ? 4.558 37.650 42.695 1.00 75.04 173 GLY A C 1
ATOM 1353 O O . GLY A 1 185 ? 4.173 36.732 43.436 1.00 75.04 173 GLY A O 1
ATOM 1354 N N . VAL A 1 186 ? 3.774 38.250 41.806 1.00 77.62 174 VAL A N 1
ATOM 1355 C CA . VAL A 1 186 ? 2.507 37.673 41.369 1.00 79.74 174 VAL A CA 1
ATOM 1356 C C . VAL A 1 186 ? 2.774 36.915 40.069 1.00 82.31 174 VAL A C 1
ATOM 1357 O O . VAL A 1 186 ? 3.894 36.953 39.530 1.00 82.22 174 VAL A O 1
ATOM 1359 N N . LYS A 1 187 ? 1.760 36.207 39.580 1.00 84.44 175 LYS A N 1
ATOM 1360 C CA . LYS A 1 187 ? 1.830 35.575 38.260 1.00 85.52 175 LYS A CA 1
ATOM 1361 C C . LYS A 1 187 ? 1.114 36.470 37.240 1.00 86.04 175 LYS A C 1
ATOM 1362 O O . LYS A 1 187 ? 0.199 37.220 37.594 1.00 85.62 175 LYS A O 1
ATOM 1364 N N . SER A 1 188 ? 1.547 36.393 35.982 1.00 86.70 176 SER A N 1
ATOM 1365 C CA . SER A 1 188 ? 0.973 37.202 34.902 1.00 86.91 176 SER A CA 1
ATOM 1366 C C . SER A 1 188 ? -0.464 36.770 34.546 1.00 86.73 176 SER A C 1
ATOM 1367 O O . SER A 1 188 ? -0.859 35.625 34.793 1.00 86.99 176 SER A O 1
ATOM 1369 N N . VAL A 1 189 ? -1.237 37.701 33.980 1.00 85.99 177 VAL A N 1
ATOM 1370 C CA . VAL A 1 189 ? -2.609 37.420 33.532 1.00 84.73 177 VAL A CA 1
ATOM 1371 C C . VAL A 1 189 ? -2.600 36.572 32.247 1.00 83.00 177 VAL A C 1
ATOM 1372 O O . VAL A 1 189 ? -1.722 36.742 31.381 1.00 82.36 177 VAL A O 1
ATOM 1374 N N . ARG A 1 190 ? -3.565 35.655 32.132 1.00 80.45 178 ARG A N 1
ATOM 1375 C CA . ARG A 1 190 ? -3.651 34.757 30.963 1.00 78.36 178 ARG A CA 1
ATOM 1376 C C . ARG A 1 190 ? -4.168 35.519 29.737 1.00 75.07 178 ARG A C 1
ATOM 1377 O O . ARG A 1 190 ? -5.248 36.156 29.772 1.00 76.79 178 ARG A O 1
ATOM 1379 N N . ALA A 1 191 ? -3.383 35.463 28.663 1.00 68.19 179 ALA A N 1
ATOM 1380 C CA . ALA A 1 191 ? -3.708 36.183 27.449 1.00 63.34 179 ALA A CA 1
ATOM 1381 C C . ALA A 1 191 ? -4.840 35.510 26.677 1.00 58.72 179 ALA A C 1
ATOM 1382 O O . ALA A 1 191 ? -5.108 34.321 26.820 1.00 58.90 179 ALA A O 1
ATOM 1384 N N . ARG A 1 192 ? -5.500 36.302 25.851 1.00 53.15 180 ARG A N 1
ATOM 1385 C CA . ARG A 1 192 ? -6.493 35.816 24.918 1.00 46.77 180 ARG A CA 1
ATOM 1386 C C . ARG A 1 192 ? -5.791 35.678 23.547 1.00 42.62 180 ARG A C 1
ATOM 1387 O O . ARG A 1 192 ? -5.297 36.678 23.028 1.00 40.04 180 ARG A O 1
ATOM 1391 N N . VAL A 1 193 ? -5.732 34.464 22.985 1.00 38.67 181 VAL A N 1
ATOM 1392 C CA . VAL A 1 193 ? -5.273 34.250 21.586 1.00 38.24 181 VAL A CA 1
ATOM 1393 C C . VAL A 1 193 ? -6.342 33.710 20.612 1.00 37.93 181 VAL A C 1
ATOM 1394 O O . VAL A 1 193 ? -7.316 33.066 21.018 1.00 39.35 181 VAL A O 1
ATOM 1398 N N . THR A 1 194 ? -6.145 33.975 19.320 1.00 31.77 182 THR A N 1
ATOM 1399 C CA . THR A 1 194 ? -6.961 33.377 18.276 1.00 30.61 182 THR A CA 1
ATOM 1400 C C . THR A 1 194 ? -6.121 33.000 17.038 1.00 30.22 182 THR A C 1
ATOM 1401 O O . THR A 1 194 ? -5.023 33.526 16.830 1.00 27.65 182 THR A O 1
ATOM 1405 N N . ASN A 1 195 ? -6.664 32.070 16.249 1.00 25.82 183 ASN A N 1
ATOM 1406 C CA . ASN A 1 195 ? -6.135 31.700 14.962 1.00 28.05 183 ASN A CA 1
ATOM 1407 C C . ASN A 1 195 ? -6.834 32.517 13.883 1.00 26.75 183 ASN A C 1
ATOM 1408 O O . ASN A 1 195 ? -8.051 32.768 13.939 1.00 28.13 183 ASN A O 1
ATOM 1413 N N . ILE A 1 196 ? -6.056 32.974 12.919 1.00 27.67 184 ILE A N 1
ATOM 1414 C CA . ILE A 1 196 ? -6.588 33.755 11.807 1.00 26.37 184 ILE A CA 1
ATOM 1415 C C . ILE A 1 196 ? -7.765 33.030 11.158 1.00 29.30 184 ILE A C 1
ATOM 1416 O O . ILE A 1 196 ? -8.818 33.655 10.917 1.00 30.21 184 ILE A O 1
ATOM 1421 N N . ILE A 1 197 ? -7.628 31.722 10.907 1.00 29.66 185 ILE A N 1
ATOM 1422 C CA . ILE A 1 197 ? -8.665 30.983 10.143 1.00 31.52 185 ILE A CA 1
ATOM 1423 C C . ILE A 1 197 ? -10.080 31.128 10.761 1.00 31.63 185 ILE A C 1
ATOM 1424 O O . ILE A 1 197 ? -11.093 31.154 10.067 1.00 30.59 185 ILE A O 1
ATOM 1433 N N . ASN A 1 198 ? -10.124 31.291 12.070 1.00 28.96 186 ASN A N 1
ATOM 1434 C CA . ASN A 1 198 ? -11.359 31.445 12.786 1.00 31.04 186 ASN A CA 1
ATOM 1435 C C . ASN A 1 198 ? -11.964 32.815 12.656 1.00 30.54 186 ASN A C 1
ATOM 1436 O O . ASN A 1 198 ? -13.100 33.002 12.992 1.00 25.98 186 ASN A O 1
ATOM 1441 N N . GLU A 1 199 ? -11.195 33.782 12.186 1.00 30.01 187 GLU A N 1
ATOM 1442 C CA . GLU A 1 199 ? -11.681 35.149 12.081 1.00 30.34 187 GLU A CA 1
ATOM 1443 C C . GLU A 1 199 ? -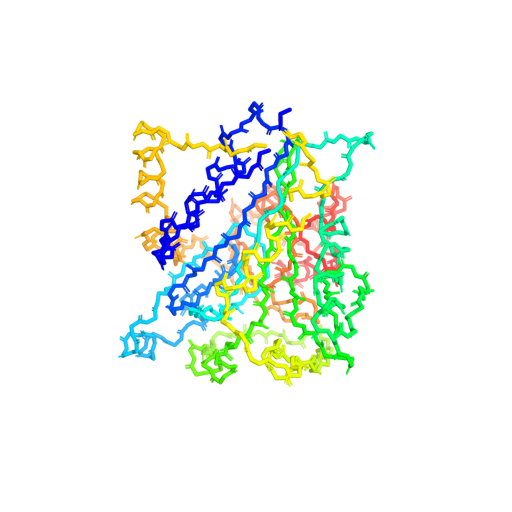12.054 35.498 10.621 1.00 30.14 187 GLU A C 1
ATOM 1444 O O . GLU A 1 199 ? -12.781 36.464 10.369 1.00 29.02 187 GLU A O 1
ATOM 1450 N N . LEU A 1 200 ? -11.510 34.717 9.681 1.00 31.95 188 LEU A N 1
ATOM 1451 C CA . LEU A 1 200 ? -11.765 34.902 8.262 1.00 31.54 188 LEU A CA 1
ATOM 1452 C C . LEU A 1 200 ? -13.203 34.551 7.892 1.00 30.15 188 LEU A C 1
ATOM 1453 O O . LEU A 1 200 ? -13.633 33.427 8.113 1.00 32.34 188 LEU A O 1
ATOM 1458 N N . PRO A 1 201 ? -13.929 35.497 7.271 1.00 29.76 189 PRO A N 1
ATOM 1459 C CA . PRO A 1 201 ? -15.229 35.166 6.678 1.00 30.05 189 PRO A CA 1
ATOM 1460 C C . PRO A 1 201 ? -15.182 34.065 5.579 1.00 29.86 189 PRO A C 1
ATOM 1461 O O . PRO A 1 201 ? -16.111 33.267 5.477 1.00 26.55 189 PRO A O 1
ATOM 1465 N N . LYS A 1 202 ? -14.133 34.050 4.761 1.00 30.34 190 LYS A N 1
ATOM 1466 C CA . LYS A 1 202 ? -13.913 32.970 3.786 1.00 30.84 190 LYS A CA 1
ATOM 1467 C C . LYS A 1 202 ? -12.602 32.205 4.081 1.00 32.02 190 LYS A C 1
ATOM 1468 O O . LYS A 1 202 ? -11.551 32.808 4.370 1.00 29.46 190 LYS A O 1
ATOM 1470 N N . LYS A 1 203 ? -12.674 30.877 3.980 1.00 30.81 191 LYS A N 1
ATOM 1471 C CA . LYS A 1 203 ? -11.556 30.032 4.307 1.00 30.52 191 LYS A CA 1
ATOM 1472 C C . LYS A 1 203 ? -10.504 30.031 3.216 1.00 30.83 191 LYS A C 1
ATOM 1473 O O . LYS A 1 203 ? -10.812 29.866 2.072 1.00 32.12 191 LYS A O 1
ATOM 1475 N N . ILE A 1 204 ? -9.250 30.197 3.618 1.00 29.89 192 ILE A N 1
ATOM 1476 C CA . ILE A 1 204 ? -8.105 29.958 2.766 1.00 30.60 192 ILE A CA 1
ATOM 1477 C C . ILE A 1 204 ? -7.049 29.235 3.559 1.00 30.67 192 ILE A C 1
ATOM 1478 O O . ILE A 1 204 ? -7.152 29.143 4.794 1.00 28.80 192 ILE A O 1
ATOM 1483 N N . THR A 1 205 ? -6.047 28.715 2.838 1.00 30.48 193 THR A N 1
ATOM 1484 C CA . THR A 1 205 ? -4.929 28.031 3.439 1.00 29.36 193 THR A CA 1
ATOM 1485 C C . THR A 1 205 ? -3.858 28.993 3.903 1.00 28.93 193 THR A C 1
ATOM 1486 O O . THR A 1 205 ? -3.783 30.147 3.511 1.00 28.59 193 THR A O 1
ATOM 1490 N N . VAL A 1 206 ? -3.071 28.488 4.829 1.00 30.15 194 VAL A N 1
ATOM 1491 C CA . VAL A 1 206 ? -1.918 29.187 5.331 1.00 30.84 194 VAL A CA 1
ATOM 1492 C C . VAL A 1 206 ? -0.953 29.559 4.201 1.00 30.26 194 VAL A C 1
ATOM 1493 O O . VAL A 1 206 ? -0.381 30.644 4.228 1.00 30.89 194 VAL A O 1
ATOM 1497 N N . GLU A 1 207 ? -0.798 28.693 3.201 1.00 27.72 195 GLU A N 1
ATOM 1498 C CA . GLU A 1 207 ? 0.071 29.016 2.047 1.00 29.17 195 GLU A CA 1
ATOM 1499 C C . GLU A 1 207 ? -0.440 30.188 1.246 1.00 30.01 195 GLU A C 1
ATOM 1500 O O . GLU A 1 207 ? 0.339 31.010 0.775 1.00 29.42 195 GLU A O 1
ATOM 1506 N N . LYS A 1 208 ? -1.759 30.240 1.046 1.00 30.54 196 LYS A N 1
ATOM 1507 C CA . LYS A 1 208 ? -2.401 31.360 0.376 1.00 29.71 196 LYS A CA 1
ATOM 1508 C C . LYS A 1 208 ? -2.184 32.647 1.162 1.00 30.77 196 LYS A C 1
ATOM 1509 O O . LYS A 1 208 ? -1.805 33.682 0.601 1.00 29.61 196 LYS A O 1
ATOM 1515 N N . PHE A 1 209 ? -2.414 32.576 2.472 1.00 30.09 197 PHE A N 1
ATOM 1516 C CA . PHE A 1 209 ? -2.181 33.718 3.340 1.00 30.57 197 PHE A CA 1
ATOM 1517 C C . PHE A 1 209 ? -0.707 34.218 3.239 1.00 27.61 197 PHE A C 1
ATOM 1518 O O . PHE A 1 209 ? -0.445 35.419 3.092 1.00 27.94 197 PHE A O 1
ATOM 1526 N N . ARG A 1 210 ? 0.224 33.280 3.333 1.00 29.81 198 ARG A N 1
ATOM 1527 C CA . ARG A 1 210 ? 1.665 33.552 3.167 1.00 29.90 198 ARG A CA 1
ATOM 1528 C C . ARG A 1 210 ? 1.965 34.307 1.855 1.00 30.99 198 ARG A C 1
ATOM 1529 O O . ARG A 1 210 ? 2.682 35.317 1.838 1.00 31.69 198 ARG A O 1
ATOM 1537 N N . ASP A 1 211 ? 1.413 33.805 0.763 1.00 30.61 199 ASP A N 1
ATOM 1538 C CA . ASP A 1 211 ? 1.629 34.403 -0.529 1.00 32.35 199 ASP A CA 1
ATOM 1539 C C . ASP A 1 211 ? 0.973 35.781 -0.665 1.00 33.19 199 ASP A C 1
ATOM 1540 O O . ASP A 1 211 ? 1.549 36.649 -1.314 1.00 32.49 199 ASP A O 1
ATOM 1545 N N . LEU A 1 212 ? -0.204 35.991 -0.052 1.00 30.23 200 LEU A N 1
ATOM 1546 C CA . LEU A 1 212 ? -0.819 37.338 -0.023 1.00 27.82 200 LEU A CA 1
ATOM 1547 C C . LEU A 1 212 ? 0.044 38.311 0.750 1.00 27.71 200 LEU A C 1
ATOM 1548 O O . LEU A 1 212 ? 0.221 39.444 0.348 1.00 27.36 200 LEU A O 1
ATOM 1553 N N . LEU A 1 213 ? 0.607 37.869 1.867 1.00 27.91 201 LEU A N 1
ATOM 1554 C CA . LEU A 1 213 ? 1.541 38.729 2.614 1.00 28.68 201 LEU A CA 1
ATOM 1555 C C . LEU A 1 213 ? 2.775 39.112 1.796 1.00 27.13 201 LEU A C 1
ATOM 1556 O O . LEU A 1 213 ? 3.172 40.280 1.778 1.00 27.80 201 LEU A O 1
ATOM 1561 N N . LEU A 1 214 ? 3.386 38.128 1.147 1.00 29.37 202 LEU A N 1
ATOM 1562 C CA . LEU A 1 214 ? 4.570 38.377 0.330 1.00 30.15 202 LEU A CA 1
ATOM 1563 C C . LEU A 1 214 ? 4.166 39.306 -0.798 1.00 26.53 202 LEU A C 1
ATOM 1564 O O . LEU A 1 214 ? 4.872 40.294 -1.071 1.00 31.14 202 LEU A O 1
ATOM 1569 N N . GLU A 1 215 ? 3.035 39.029 -1.443 1.00 26.60 203 GLU A N 1
ATOM 1570 C CA . GLU A 1 215 ? 2.550 39.919 -2.535 1.00 28.69 203 GLU A CA 1
ATOM 1571 C C . GLU A 1 215 ? 2.364 41.359 -2.011 1.00 29.09 203 GLU A C 1
ATOM 1572 O O . GLU A 1 215 ? 2.761 42.348 -2.660 1.00 27.77 203 GLU A O 1
ATOM 1578 N N . TYR A 1 216 ? 1.799 41.496 -0.814 1.00 25.92 204 TYR A N 1
ATOM 1579 C CA . TYR A 1 216 ? 1.740 42.822 -0.224 1.00 26.98 204 TYR A CA 1
ATOM 1580 C C . TYR A 1 216 ? 3.112 43.466 -0.035 1.00 24.75 204 TYR A C 1
ATOM 1581 O O . TYR A 1 216 ? 3.289 44.667 -0.335 1.00 26.40 204 TYR A O 1
ATOM 1598 N N . LYS A 1 218 ? 5.870 43.000 -1.594 1.00 26.18 206 LYS A N 1
ATOM 1599 C CA . LYS A 1 218 ? 6.404 43.321 -2.908 1.00 28.99 206 LYS A CA 1
ATOM 1600 C C . LYS A 1 218 ? 5.818 44.630 -3.452 1.00 29.90 206 LYS A C 1
ATOM 1601 O O . LYS A 1 218 ? 6.501 45.409 -4.146 1.00 31.52 206 LYS A O 1
ATOM 1607 N N . LYS A 1 219 ? 4.575 44.889 -3.076 1.00 30.44 207 LYS A N 1
ATOM 1608 C CA . LYS A 1 219 ? 3.850 46.044 -3.546 1.00 30.84 207 LYS A CA 1
ATOM 1609 C C . LYS A 1 219 ? 4.340 47.251 -2.754 1.00 30.20 207 LYS A C 1
ATOM 1610 O O . LYS A 1 219 ? 4.610 48.301 -3.311 1.00 29.36 207 LYS A O 1
ATOM 1613 N N . GLU A 1 220 ? 4.496 47.048 -1.448 1.00 31.28 208 GLU A N 1
ATOM 1614 C CA . GLU A 1 220 ? 5.063 48.044 -0.524 1.00 31.21 208 GLU A CA 1
ATOM 1615 C C . GLU A 1 220 ? 6.525 48.393 -0.895 1.00 28.45 208 GLU A C 1
ATOM 1616 O O . GLU A 1 220 ? 6.909 49.573 -0.916 1.00 27.12 208 GLU A O 1
ATOM 1622 N N . TYR A 1 221 ? 7.304 47.385 -1.270 1.00 26.18 209 TYR A N 1
ATOM 1623 C CA . TYR A 1 221 ? 8.719 47.550 -1.588 1.00 25.74 209 TYR A CA 1
ATOM 1624 C C . TYR A 1 221 ? 9.076 47.026 -2.981 1.00 25.84 209 TYR A C 1
ATOM 1625 O O . TYR A 1 221 ? 9.663 45.932 -3.119 1.00 25.79 209 TYR A O 1
ATOM 1634 N N . PRO A 1 222 ? 8.755 47.816 -4.029 1.00 26.03 210 PRO A N 1
ATOM 1635 C CA . PRO A 1 222 ? 9.044 47.398 -5.409 1.00 29.75 210 PRO A CA 1
ATOM 1636 C C . PRO A 1 222 ? 10.536 47.148 -5.740 1.00 32.03 210 PRO A C 1
ATOM 1637 O O . PRO A 1 222 ? 10.847 46.473 -6.743 1.00 35.25 210 PRO A O 1
ATOM 1641 N N A GLU A 1 223 ? 11.416 47.728 -4.915 0.50 29.95 211 GLU A N 1
ATOM 1642 N N B GLU A 1 223 ? 11.452 47.661 -4.929 0.50 31.01 211 GLU A N 1
ATOM 1643 C CA A GLU A 1 223 ? 12.870 47.518 -4.983 0.50 28.19 211 GLU A CA 1
ATOM 1644 C CA B GLU A 1 223 ? 12.873 47.432 -5.185 0.50 29.95 211 GLU A CA 1
ATOM 1645 C C A GLU A 1 223 ? 13.277 46.095 -4.660 0.50 26.15 211 GLU A C 1
ATOM 1646 C C B GLU A 1 223 ? 13.398 46.191 -4.455 0.50 27.92 211 GLU A C 1
ATOM 1647 O O A GLU A 1 223 ? 14.254 45.589 -5.209 0.50 24.72 211 GLU A O 1
ATOM 1648 O O B GLU A 1 223 ? 14.595 45.914 -4.494 0.50 28.62 211 GLU A O 1
ATOM 1667 N N . THR A 1 225 ? 13.884 42.354 -4.259 1.00 26.22 213 THR A N 1
ATOM 1668 C CA . THR A 1 225 ? 13.998 41.250 -5.200 1.00 26.79 213 THR A CA 1
ATOM 1669 C C . THR A 1 225 ? 14.344 39.981 -4.428 1.00 26.87 213 THR A C 1
ATOM 1670 O O . THR A 1 225 ? 14.724 40.038 -3.232 1.00 27.35 213 THR A O 1
ATOM 1674 N N . GLU A 1 226 ? 14.209 38.837 -5.082 1.00 26.73 214 GLU A N 1
ATOM 1675 C CA . GLU A 1 226 ? 14.544 37.570 -4.430 1.00 30.44 214 GLU A CA 1
ATOM 1676 C C . GLU A 1 226 ? 16.068 37.350 -4.298 1.00 30.32 214 GLU A C 1
ATOM 1677 O O . GLU A 1 226 ? 16.815 37.549 -5.280 1.00 25.24 214 GLU A O 1
ATOM 1683 N N . TYR A 1 227 ? 16.518 36.997 -3.083 1.00 29.69 215 TYR A N 1
ATOM 1684 C CA . TYR A 1 227 ? 17.852 36.389 -2.884 1.00 30.14 215 TYR A CA 1
ATOM 1685 C C . TYR A 1 227 ? 17.717 34.870 -3.030 1.00 29.57 215 TYR A C 1
ATOM 1686 O O . TYR A 1 227 ? 16.985 34.233 -2.283 1.00 30.53 215 TYR A O 1
ATOM 1695 N N . VAL A 1 228 ? 18.440 34.303 -3.986 1.00 28.89 216 VAL A N 1
ATOM 1696 C CA . VAL A 1 228 ? 18.431 32.867 -4.230 1.00 30.89 216 VAL A CA 1
ATOM 1697 C C . VAL A 1 228 ? 19.768 32.304 -3.793 1.00 31.08 216 VAL A C 1
ATOM 1698 O O . VAL A 1 228 ? 20.810 32.725 -4.291 1.00 31.18 216 VAL A O 1
ATOM 1702 N N . PHE A 1 229 ? 19.720 31.362 -2.856 1.00 30.46 217 PHE A N 1
ATOM 1703 C CA . PHE A 1 229 ? 20.906 30.754 -2.319 1.00 30.08 217 PHE A CA 1
ATOM 1704 C C . PHE A 1 229 ? 21.618 29.897 -3.343 1.00 29.89 217 PHE A C 1
ATOM 1705 O O . PHE A 1 229 ? 21.012 29.133 -4.040 1.00 29.65 217 PHE A O 1
ATOM 1713 N N . SER A 1 230 ? 22.934 30.003 -3.393 1.00 31.97 218 SER A N 1
ATOM 1714 C CA . SER A 1 230 ? 23.734 29.170 -4.250 1.00 29.86 218 SER A CA 1
ATOM 1715 C C . SER A 1 230 ? 23.862 27.832 -3.565 1.00 31.89 218 SER A C 1
ATOM 1716 O O . SER A 1 230 ? 23.595 27.714 -2.367 1.00 33.33 218 SER A O 1
ATOM 1719 N N . GLU A 1 231 ? 24.339 26.845 -4.315 1.00 32.82 219 GLU A N 1
ATOM 1720 C CA . GLU A 1 231 ? 24.689 25.533 -3.760 1.00 36.00 219 GLU A CA 1
ATOM 1721 C C . GLU A 1 231 ? 25.694 25.628 -2.593 1.00 34.55 219 GLU A C 1
ATOM 1722 O O . GLU A 1 231 ? 25.581 24.894 -1.585 1.00 31.06 219 GLU A O 1
ATOM 1725 N N . GLU A 1 232 ? 26.649 26.542 -2.734 1.00 30.39 220 GLU A N 1
ATOM 1726 C CA . GLU A 1 232 ? 27.662 26.732 -1.713 1.00 33.43 220 GLU A CA 1
ATOM 1727 C C . GLU A 1 232 ? 27.037 27.274 -0.438 1.00 31.41 220 GLU A C 1
ATOM 1728 O O . GLU A 1 232 ? 27.310 26.753 0.631 1.00 30.82 220 GLU A O 1
ATOM 1739 N N . GLU A 1 233 ? 26.187 28.297 -0.547 1.00 32.47 221 GLU A N 1
ATOM 1740 C CA . GLU A 1 233 ? 25.454 28.826 0.629 1.00 32.35 221 GLU A CA 1
ATOM 1741 C C . GLU A 1 233 ? 24.557 27.779 1.303 1.00 33.71 221 GLU A C 1
ATOM 1742 O O . GLU A 1 233 ? 24.490 27.701 2.543 1.00 30.18 221 GLU A O 1
ATOM 1748 N N . LEU A 1 234 ? 23.874 26.992 0.486 1.00 30.89 222 LEU A N 1
ATOM 1749 C CA . LEU A 1 234 ? 23.069 25.893 0.970 1.00 33.06 222 LEU A CA 1
ATOM 1750 C C . LEU A 1 234 ? 23.914 24.874 1.761 1.00 33.46 222 LEU A C 1
ATOM 1751 O O . LEU A 1 234 ? 23.489 24.390 2.801 1.00 31.63 222 LEU A O 1
ATOM 1756 N N . ALA A 1 235 ? 25.116 24.586 1.280 1.00 33.68 223 ALA A N 1
ATOM 1757 C CA . ALA A 1 235 ? 26.060 23.735 2.031 1.00 35.52 223 ALA A CA 1
ATOM 1758 C C . ALA A 1 235 ? 26.405 24.318 3.408 1.00 33.73 223 ALA A C 1
ATOM 1759 O O . ALA A 1 235 ? 26.399 23.592 4.413 1.00 31.36 223 ALA A O 1
ATOM 1761 N N . GLU A 1 236 ? 26.706 25.619 3.432 1.00 32.06 224 GLU A N 1
ATOM 1762 C CA . GLU A 1 236 ? 27.058 26.324 4.660 1.00 34.44 224 GLU A CA 1
ATOM 1763 C C . GLU A 1 236 ? 25.861 26.293 5.638 1.00 33.32 224 GLU A C 1
ATOM 1764 O O . GLU A 1 236 ? 26.013 26.045 6.841 1.00 32.42 224 GLU A O 1
ATOM 1770 N N . ILE A 1 237 ? 24.670 26.550 5.119 1.00 29.33 225 ILE A N 1
ATOM 1771 C CA . ILE A 1 237 ? 23.456 26.444 5.903 1.00 31.62 225 ILE A CA 1
ATOM 1772 C C . ILE A 1 237 ? 23.272 25.059 6.543 1.00 31.90 225 ILE A C 1
ATOM 1773 O O . ILE A 1 237 ? 22.984 24.951 7.721 1.00 31.46 225 ILE A O 1
ATOM 1778 N N . ASN A 1 238 ? 23.460 24.019 5.769 1.00 31.84 226 ASN A N 1
ATOM 1779 C CA . ASN A 1 238 ? 23.368 22.664 6.304 1.00 31.27 226 ASN A CA 1
ATOM 1780 C C . ASN A 1 238 ? 24.461 22.323 7.310 1.00 31.51 226 ASN A C 1
ATOM 1781 O O . ASN A 1 238 ? 24.227 21.564 8.271 1.00 32.59 226 ASN A O 1
ATOM 1786 N N . ARG A 1 239 ? 25.666 22.865 7.108 1.00 34.14 227 ARG A N 1
ATOM 1787 C CA . ARG A 1 239 ? 26.712 22.765 8.126 1.00 33.51 227 ARG A CA 1
ATOM 1788 C C . ARG A 1 239 ? 26.257 23.357 9.477 1.00 30.73 227 ARG A C 1
ATOM 1789 O O . ARG A 1 239 ? 26.532 22.806 10.531 1.00 30.97 227 ARG A O 1
ATOM 1793 N N . ILE A 1 240 ? 25.633 24.514 9.432 1.00 27.69 228 ILE A N 1
ATOM 1794 C CA . ILE A 1 240 ? 25.094 25.144 10.635 1.00 32.36 228 ILE A CA 1
ATOM 1795 C C . ILE A 1 240 ? 23.986 24.282 11.266 1.00 32.93 228 ILE A C 1
ATOM 1796 O O . ILE A 1 240 ? 23.921 24.158 12.467 1.00 35.92 228 ILE A O 1
ATOM 1801 N N . LYS A 1 241 ? 23.102 23.717 10.442 1.00 34.30 229 LYS A N 1
ATOM 1802 C CA . LYS A 1 241 ? 22.152 22.691 10.901 1.00 33.42 229 LYS A CA 1
ATOM 1803 C C . LYS A 1 241 ? 22.865 21.508 11.580 1.00 34.53 229 LYS A C 1
ATOM 1804 O O . LYS A 1 241 ? 22.522 21.154 12.709 1.00 34.08 229 LYS A O 1
ATOM 1810 N N . ASP A 1 242 ? 23.899 20.959 10.936 1.00 33.81 230 ASP A N 1
ATOM 1811 C CA . ASP A 1 242 ? 24.608 19.753 11.423 1.00 31.73 230 ASP A CA 1
ATOM 1812 C C . ASP A 1 242 ? 25.419 19.989 12.711 1.00 32.77 230 ASP A C 1
ATOM 1813 O O . ASP A 1 242 ? 25.604 19.082 13.500 1.00 31.65 230 ASP A O 1
ATOM 1818 N N . THR A 1 243 ? 25.920 21.203 12.897 1.00 34.04 231 THR A N 1
ATOM 1819 C CA . THR A 1 243 ? 26.723 21.542 14.031 1.00 34.19 231 THR A CA 1
ATOM 1820 C C . THR A 1 243 ? 26.017 22.358 15.102 1.00 34.07 231 THR A C 1
ATOM 1821 O O . THR A 1 243 ? 26.542 22.488 16.199 1.00 30.69 231 THR A O 1
ATOM 1825 N N . LYS A 1 244 ? 24.821 22.864 14.819 1.00 34.06 232 LYS A N 1
ATOM 1826 C CA . LYS A 1 244 ? 24.065 23.631 15.808 1.00 33.00 232 LYS A CA 1
ATOM 1827 C C . LYS A 1 244 ? 22.625 23.132 16.040 1.00 34.02 232 LYS A C 1
ATOM 1828 O O . LYS A 1 244 ? 22.375 22.292 16.933 1.00 31.47 232 LYS A O 1
ATOM 1834 N N . PHE A 1 245 ? 21.693 23.571 15.198 1.00 32.35 233 PHE A N 1
ATOM 1835 C CA . PHE A 1 245 ? 20.272 23.355 15.418 1.00 31.68 233 PHE A CA 1
ATOM 1836 C C . PHE A 1 245 ? 19.819 21.886 15.377 1.00 31.89 233 PHE A C 1
ATOM 1837 O O . PHE A 1 245 ? 18.766 21.548 15.896 1.00 33.23 233 PHE A O 1
ATOM 1845 N N . GLY A 1 246 ? 20.624 21.028 14.744 1.00 28.48 234 GLY A N 1
ATOM 1846 C CA . GLY A 1 246 ? 20.447 19.567 14.766 1.00 28.75 234 GLY A CA 1
ATOM 1847 C C . GLY A 1 246 ? 21.153 18.798 15.863 1.00 30.32 234 GLY A C 1
ATOM 1848 O O . GLY A 1 246 ? 21.130 17.570 15.851 1.00 33.58 234 GLY A O 1
ATOM 1849 N N . THR A 1 247 ? 21.800 19.489 16.803 1.00 30.05 235 THR A N 1
ATOM 1850 C CA . THR A 1 247 ? 22.587 18.818 17.831 1.00 34.36 235 THR A CA 1
ATOM 1851 C C . THR A 1 247 ? 21.967 18.896 19.236 1.00 31.40 235 THR A C 1
ATOM 1852 O O . THR A 1 247 ? 21.404 19.908 19.602 1.00 31.94 235 THR A O 1
ATOM 1856 N N . TRP A 1 248 ? 22.168 17.827 20.014 1.00 29.29 236 TRP A N 1
ATOM 1857 C CA . TRP A 1 248 ? 21.879 17.839 21.443 1.00 30.22 236 TRP A CA 1
ATOM 1858 C C . TRP A 1 248 ? 22.663 18.954 22.219 1.00 30.15 236 TRP A C 1
ATOM 1859 O O . TRP A 1 248 ? 22.113 19.576 23.139 1.00 27.05 236 TRP A O 1
ATOM 1870 N N . ASP A 1 249 ? 23.933 19.189 21.870 1.00 29.37 237 ASP A N 1
ATOM 1871 C CA . ASP A 1 249 ? 24.762 20.098 22.642 1.00 30.09 237 ASP A CA 1
A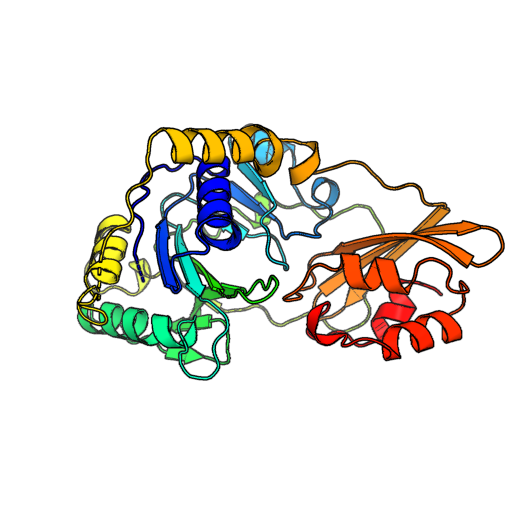TOM 1872 C C . ASP A 1 249 ? 24.180 21.526 22.610 1.00 31.39 237 ASP A C 1
ATOM 1873 O O . ASP A 1 249 ? 24.291 22.289 23.588 1.00 29.29 237 ASP A O 1
ATOM 1878 N N . TRP A 1 250 ? 23.603 21.879 21.467 1.00 31.30 238 TRP A N 1
ATOM 1879 C CA . TRP A 1 250 ? 22.966 23.160 21.317 1.00 30.21 238 TRP A CA 1
ATOM 1880 C C . TRP A 1 250 ? 21.543 23.163 21.896 1.00 30.04 238 TRP A C 1
ATOM 1881 O O . TRP A 1 250 ? 21.167 24.077 22.621 1.00 28.66 238 TRP A O 1
ATOM 1892 N N . ASN A 1 251 ? 20.730 22.181 21.530 1.00 30.93 239 ASN A N 1
ATOM 1893 C CA . ASN A 1 251 ? 19.277 22.248 21.859 1.00 31.90 239 ASN A CA 1
ATOM 1894 C C . ASN A 1 251 ? 19.017 22.021 23.352 1.00 31.30 239 ASN A C 1
ATOM 1895 O O . ASN A 1 251 ? 18.120 22.652 23.941 1.00 32.69 239 ASN A O 1
ATOM 1900 N N . TYR A 1 252 ? 19.802 21.110 23.925 1.00 30.88 240 TYR A N 1
ATOM 1901 C CA . TYR A 1 252 ? 19.778 20.796 25.359 1.00 28.35 240 TYR A CA 1
ATOM 1902 C C . TYR A 1 252 ? 21.062 21.338 25.965 1.00 32.25 240 TYR A C 1
ATOM 1903 O O . TYR A 1 252 ? 21.118 22.502 26.354 1.00 33.94 240 TYR A O 1
ATOM 1912 N N . GLY A 1 253 ? 22.108 20.515 26.023 1.00 34.40 241 GLY A N 1
ATOM 1913 C CA . GLY A 1 253 ? 23.460 21.013 26.333 1.00 35.43 241 GLY A CA 1
ATOM 1914 C C . GLY A 1 253 ? 23.994 20.559 27.670 1.00 36.89 241 GLY A C 1
ATOM 1915 O O . GLY A 1 253 ? 23.237 20.134 28.531 1.00 40.74 241 GLY A O 1
ATOM 1916 N N . LYS A 1 254 ? 25.303 20.685 27.850 1.00 38.36 242 LYS A N 1
ATOM 1917 C CA . LYS A 1 254 ? 25.970 20.181 29.032 1.00 41.91 242 LYS A CA 1
ATOM 1918 C C . LYS A 1 254 ? 25.692 21.028 30.268 1.00 42.06 242 LYS A C 1
ATOM 1919 O O . LYS A 1 254 ? 25.613 22.245 30.206 1.00 38.95 242 LYS A O 1
ATOM 1921 N N . SER A 1 255 ? 25.580 20.362 31.405 1.00 43.74 243 SER A N 1
ATOM 1922 C CA . SER A 1 255 ? 25.483 21.067 32.688 1.00 47.38 243 SER A CA 1
ATOM 1923 C C . SER A 1 255 ? 26.784 21.786 32.992 1.00 42.76 243 SER A C 1
ATOM 1924 O O . SER A 1 255 ? 27.837 21.258 32.685 1.00 42.57 243 SER A O 1
ATOM 1927 N N . PRO A 1 256 ? 26.712 22.997 33.580 1.00 41.10 244 PRO A N 1
ATOM 1928 C CA . PRO A 1 256 ? 27.962 23.693 33.959 1.00 38.15 244 PRO A CA 1
ATOM 1929 C C . PRO A 1 256 ? 28.594 23.154 35.235 1.00 34.85 244 PRO A C 1
ATOM 1930 O O . PRO A 1 256 ? 27.964 22.415 35.985 1.00 34.19 244 PRO A O 1
ATOM 1934 N N . GLU A 1 257 ? 29.840 23.523 35.482 1.00 34.43 245 GLU A N 1
ATOM 1935 C CA . GLU A 1 257 ? 30.433 23.274 36.779 1.00 37.01 245 GLU A CA 1
ATOM 1936 C C . GLU A 1 257 ? 29.852 24.258 37.803 1.00 33.02 245 GLU A C 1
ATOM 1937 O O . GLU A 1 257 ? 29.827 25.457 37.562 1.00 27.80 245 GLU A O 1
ATOM 1943 N N . PHE A 1 258 ? 29.332 23.741 38.917 1.00 33.14 246 PHE A N 1
ATOM 1944 C CA . PHE A 1 258 ? 28.730 24.623 39.921 1.00 33.43 246 PHE A CA 1
ATOM 1945 C C . PHE A 1 258 ? 28.726 23.980 41.263 1.00 31.26 246 PHE A C 1
ATOM 1946 O O . PHE A 1 258 ? 28.679 22.779 41.374 1.00 32.68 246 PHE A O 1
ATOM 1954 N N . ASN A 1 259 ? 28.870 24.789 42.294 1.00 32.15 247 ASN A N 1
ATOM 1955 C CA . ASN A 1 259 ? 28.664 24.320 43.640 1.00 28.47 247 ASN A CA 1
ATOM 1956 C C . ASN A 1 259 ? 27.515 25.093 44.263 1.00 29.26 247 ASN A C 1
ATOM 1957 O O . ASN A 1 259 ? 27.220 24.905 45.428 1.00 29.74 247 ASN A O 1
ATOM 1962 N N . VAL A 1 260 ? 26.869 25.978 43.481 1.00 29.70 248 VAL A N 1
ATOM 1963 C CA . VAL A 1 260 ? 25.656 26.662 43.936 1.00 30.67 248 VAL A CA 1
ATOM 1964 C C . VAL A 1 260 ? 24.615 26.655 42.799 1.00 32.24 248 VAL A C 1
ATOM 1965 O O . VAL A 1 260 ? 24.961 26.955 41.633 1.00 31.16 248 VAL A O 1
ATOM 1969 N N . ARG A 1 261 ? 23.366 26.344 43.148 1.00 29.42 249 ARG A N 1
ATOM 1970 C CA . ARG A 1 261 ? 22.236 26.552 42.258 1.00 31.75 249 ARG A CA 1
ATOM 1971 C C . ARG A 1 261 ? 21.134 27.310 42.984 1.00 30.85 249 ARG A C 1
ATOM 1972 O O . ARG A 1 261 ? 20.787 26.986 44.121 1.00 31.40 249 ARG A O 1
ATOM 1980 N N . ARG A 1 262 ? 20.611 28.336 42.312 1.00 27.64 250 ARG A N 1
ATOM 1981 C CA . ARG A 1 262 ? 19.473 29.082 42.795 1.00 30.54 250 ARG A CA 1
ATOM 1982 C C . ARG A 1 262 ? 18.427 29.241 41.677 1.00 28.98 250 ARG A C 1
ATOM 1983 O O . ARG A 1 262 ? 18.772 29.220 40.495 1.00 34.59 250 ARG A O 1
ATOM 1991 N N . GLY A 1 263 ? 17.163 29.395 42.062 1.00 27.81 251 GLY A N 1
ATOM 1992 C CA . GLY A 1 263 ? 16.068 29.564 41.131 1.00 28.75 251 GLY A CA 1
ATOM 1993 C C . GLY A 1 263 ? 14.968 30.450 41.690 1.00 27.78 251 GLY A C 1
ATOM 1994 O O . GLY A 1 263 ? 14.421 30.202 42.772 1.00 26.48 251 GLY A O 1
ATOM 1995 N N . ILE A 1 264 ? 14.646 31.497 40.945 1.00 28.08 252 ILE A N 1
ATOM 1996 C CA . ILE A 1 264 ? 13.583 32.420 41.343 1.00 29.88 252 ILE A CA 1
ATOM 1997 C C . ILE A 1 264 ? 12.730 32.656 40.132 1.00 30.87 252 ILE A C 1
ATOM 1998 O O . ILE A 1 264 ? 13.238 32.822 39.013 1.00 28.89 252 ILE A O 1
ATOM 2003 N N . LYS A 1 265 ? 11.426 32.650 40.374 1.00 32.70 253 LYS A N 1
ATOM 2004 C CA . LYS A 1 265 ? 10.408 32.954 39.354 1.00 34.32 253 LYS A CA 1
ATOM 2005 C C . LYS A 1 265 ? 9.878 34.348 39.631 1.00 31.61 253 LYS A C 1
ATOM 2006 O O . LYS A 1 265 ? 9.341 34.625 40.725 1.00 28.71 253 LYS A O 1
ATOM 2012 N N . PHE A 1 266 ? 10.167 35.239 38.688 1.00 33.19 254 PHE A N 1
ATOM 2013 C CA . PHE A 1 266 ? 9.676 36.598 38.690 1.00 32.59 254 PHE A CA 1
ATOM 2014 C C . PHE A 1 266 ? 8.511 36.692 37.679 1.00 34.34 254 PHE A C 1
ATOM 2015 O O . PHE A 1 266 ? 8.308 35.806 36.859 1.00 32.91 254 PHE A O 1
ATOM 2023 N N . THR A 1 267 ? 7.761 37.772 37.777 1.00 34.01 255 THR A N 1
ATOM 2024 C CA . THR A 1 267 ? 6.627 38.034 36.900 1.00 35.33 255 THR A CA 1
ATOM 2025 C C . THR A 1 267 ? 7.048 37.999 35.449 1.00 33.32 255 THR A C 1
ATOM 2026 O O . THR A 1 267 ? 6.362 37.430 34.637 1.00 31.31 255 THR A O 1
ATOM 2030 N N . SER A 1 268 ? 8.197 38.576 35.144 1.00 30.71 256 SER A N 1
ATOM 2031 C CA . SER A 1 268 ? 8.669 38.657 33.760 1.00 33.90 256 SER A CA 1
ATOM 2032 C C . SER A 1 268 ? 9.660 37.530 33.408 1.00 33.84 256 SER A C 1
ATOM 2033 O O . SER A 1 268 ? 10.309 37.542 32.371 1.00 37.32 256 SER A O 1
ATOM 2036 N N . GLY A 1 269 ? 9.735 36.516 34.239 1.00 34.08 257 GLY A N 1
ATOM 2037 C CA . GLY A 1 269 ? 10.541 35.364 33.888 1.00 34.19 257 GLY A CA 1
ATOM 2038 C C . GLY A 1 269 ? 11.164 34.645 35.055 1.00 35.13 257 GLY A C 1
ATOM 2039 O O . GLY A 1 269 ? 11.482 35.202 36.088 1.00 30.07 257 GLY A O 1
ATOM 2040 N N . LYS A 1 270 ? 11.355 33.371 34.817 1.00 33.71 258 LYS A N 1
ATOM 2041 C CA . LYS A 1 270 ? 12.149 32.502 35.629 1.00 33.93 258 LYS A CA 1
ATOM 2042 C C . LYS A 1 270 ? 13.653 32.724 35.381 1.00 32.90 258 LYS A C 1
ATOM 2043 O O . LYS A 1 270 ? 14.105 32.792 34.225 1.00 31.21 258 LYS A O 1
ATOM 2049 N N . VAL A 1 271 ? 14.426 32.813 36.469 1.00 29.58 259 VAL A N 1
ATOM 2050 C CA . VAL A 1 271 ? 15.893 32.937 36.416 1.00 30.11 259 VAL A CA 1
ATOM 2051 C C . VAL A 1 271 ? 16.526 31.837 37.285 1.00 31.74 259 VAL A C 1
ATOM 2052 O O . VAL A 1 271 ? 16.258 31.735 38.479 1.00 31.35 259 VAL A O 1
ATOM 2056 N N . GLU A 1 272 ? 17.348 31.009 36.646 1.00 31.56 260 GLU A N 1
ATOM 2057 C CA . GLU A 1 272 ? 18.053 29.893 37.267 1.00 30.71 260 GLU A CA 1
ATOM 2058 C C . GLU A 1 272 ? 19.550 30.102 37.122 1.00 32.65 260 GLU A C 1
ATOM 2059 O O . GLU A 1 272 ? 20.059 30.244 36.022 1.00 35.47 260 GLU A O 1
ATOM 2065 N N . VAL A 1 273 ? 20.243 30.111 38.245 1.00 31.78 261 VAL A N 1
ATOM 2066 C CA . VAL A 1 273 ? 21.654 30.442 38.279 1.00 33.71 261 VAL A CA 1
ATOM 2067 C C . VAL A 1 273 ? 22.494 29.277 38.777 1.00 30.70 261 VAL A C 1
ATOM 2068 O O . VAL A 1 273 ? 22.310 28.778 39.878 1.00 31.26 261 VAL A O 1
ATOM 2072 N N . PHE A 1 274 ? 23.451 28.865 37.970 1.00 30.02 262 PHE A N 1
ATOM 2073 C CA . PHE A 1 274 ? 24.414 27.853 38.399 1.00 32.10 262 PHE A CA 1
ATOM 2074 C C . PHE A 1 274 ? 25.796 28.540 38.574 1.00 30.56 262 PHE A C 1
ATOM 2075 O O . PHE A 1 274 ? 26.419 28.946 37.603 1.00 33.88 262 PHE A O 1
ATOM 2083 N N . ALA A 1 275 ? 26.266 28.654 39.805 1.00 29.03 263 ALA A N 1
ATOM 2084 C CA . ALA A 1 275 ? 27.540 29.347 40.085 1.00 31.95 263 ALA A CA 1
ATOM 2085 C C . ALA A 1 275 ? 28.554 28.437 40.738 1.00 32.44 263 ALA A C 1
ATOM 2086 O O . ALA A 1 275 ? 28.207 27.655 41.642 1.00 33.13 263 ALA A O 1
ATOM 2088 N N . ASN A 1 276 ? 29.803 28.552 40.277 1.00 32.69 264 ASN A N 1
ATOM 2089 C CA . ASN A 1 276 ? 30.958 27.941 40.933 1.00 31.16 264 ASN A CA 1
ATOM 2090 C C . ASN A 1 276 ? 31.715 29.019 41.703 1.00 30.46 264 ASN A C 1
ATOM 2091 O O . ASN A 1 276 ? 32.301 29.928 41.107 1.00 29.75 264 ASN A O 1
ATOM 2096 N N . VAL A 1 277 ? 31.656 28.910 43.033 1.00 33.22 265 VAL A N 1
ATOM 2097 C CA . VAL A 1 277 ? 32.181 29.899 43.958 1.00 31.79 265 VAL A CA 1
ATOM 2098 C C . VAL A 1 277 ? 33.373 29.258 44.665 1.00 30.60 265 VAL A C 1
ATOM 2099 O O . VAL A 1 277 ? 33.258 28.171 45.265 1.00 29.68 265 VAL A O 1
ATOM 2103 N N . THR A 1 278 ? 34.519 29.895 44.517 1.00 31.57 266 THR A N 1
ATOM 2104 C CA . THR A 1 278 ? 35.776 29.436 45.112 1.00 34.15 266 THR A CA 1
ATOM 2105 C C . THR A 1 278 ? 36.414 30.664 45.724 1.00 32.05 266 THR A C 1
ATOM 2106 O O . THR A 1 278 ? 36.327 31.758 45.167 1.00 30.22 266 THR A O 1
ATOM 2110 N N . GLU A 1 279 ? 37.003 30.500 46.897 1.00 32.51 267 GLU A N 1
ATOM 2111 C CA . GLU A 1 279 ? 37.624 31.616 47.583 1.00 34.65 267 GLU A CA 1
ATOM 2112 C C . GLU A 1 279 ? 36.696 32.834 47.690 1.00 32.15 267 GLU A C 1
ATOM 2113 O O . GLU A 1 279 ? 37.129 33.974 47.534 1.00 30.72 267 GLU A O 1
ATOM 2116 N N . SER A 1 280 ? 35.418 32.570 47.967 1.00 29.73 268 SER A N 1
ATOM 2117 C CA . SER A 1 280 ? 34.393 33.615 48.119 1.00 29.79 268 SER A CA 1
ATOM 2118 C C . SER A 1 280 ? 34.142 34.545 46.896 1.00 30.90 268 SER A C 1
ATOM 2119 O O . SER A 1 280 ? 33.665 35.665 47.055 1.00 30.60 268 SER A O 1
ATOM 2122 N N . LYS A 1 281 ? 34.421 34.040 45.694 1.00 29.10 269 LYS A N 1
ATOM 2123 C CA . LYS A 1 281 ? 34.277 34.773 44.454 1.00 31.65 269 LYS A CA 1
ATOM 2124 C C . LYS A 1 281 ? 33.603 33.861 43.426 1.00 30.63 269 LYS A C 1
ATOM 2125 O O . LYS A 1 281 ? 33.679 32.633 43.545 1.00 26.23 269 LYS A O 1
ATOM 2131 N N . ILE A 1 282 ? 32.994 34.491 42.425 1.00 31.46 270 ILE A N 1
ATOM 2132 C CA . ILE A 1 282 ? 32.360 33.808 41.310 1.00 32.71 270 ILE A CA 1
ATOM 2133 C C . ILE A 1 282 ? 33.459 33.333 40.356 1.00 31.64 270 ILE A C 1
ATOM 2134 O O . ILE A 1 282 ? 34.029 34.113 39.605 1.00 28.12 270 ILE A O 1
ATOM 2139 N N . GLN A 1 283 ? 33.773 32.045 40.428 1.00 31.61 271 GLN A N 1
ATOM 2140 C CA . GLN A 1 283 ? 34.775 31.460 39.532 1.00 33.14 271 GLN A CA 1
ATOM 2141 C C . GLN A 1 283 ? 34.166 31.248 38.130 1.00 31.49 271 GLN A C 1
ATOM 2142 O O . GLN A 1 283 ? 34.787 31.571 37.111 1.00 29.68 271 GLN A O 1
ATOM 2148 N N . ASP A 1 284 ? 32.938 30.718 38.093 1.00 31.42 272 ASP A N 1
ATOM 2149 C CA . ASP A 1 284 ? 32.163 30.597 36.866 1.00 32.85 272 ASP A CA 1
ATOM 2150 C C . ASP A 1 284 ? 30.693 30.764 37.195 1.00 31.37 272 ASP A C 1
ATOM 2151 O O . ASP A 1 284 ? 30.298 30.642 38.366 1.00 29.54 272 ASP A O 1
ATOM 2156 N N . ILE A 1 285 ? 29.903 31.129 36.184 1.00 31.61 273 ILE A N 1
ATOM 2157 C CA . ILE A 1 285 ? 28.470 31.281 36.348 1.00 31.56 273 ILE A CA 1
ATOM 2158 C C . ILE A 1 285 ? 27.770 31.026 35.025 1.00 33.51 273 ILE A C 1
ATOM 2159 O O . ILE A 1 285 ? 28.313 31.336 33.941 1.00 33.93 273 ILE A O 1
ATOM 2164 N N . LYS A 1 286 ? 26.590 30.418 35.098 1.00 33.48 274 LYS A N 1
ATOM 2165 C CA . LYS A 1 286 ? 25.738 30.218 33.916 1.00 30.96 274 LYS A CA 1
ATOM 2166 C C . LYS A 1 286 ? 24.288 30.430 34.338 1.00 33.78 274 LYS A C 1
ATOM 2167 O O . LYS A 1 286 ? 23.861 30.009 35.431 1.00 34.22 274 LYS A O 1
ATOM 2173 N N . ILE A 1 287 ? 23.549 31.162 33.505 1.00 33.56 275 ILE A N 1
ATOM 2174 C CA . ILE A 1 287 ? 22.207 31.590 33.808 1.00 27.80 275 ILE A CA 1
ATOM 2175 C C . ILE A 1 287 ? 21.258 31.040 32.769 1.00 30.27 275 ILE A C 1
ATOM 2176 O O . ILE A 1 287 ? 21.466 31.226 31.544 1.00 31.10 275 ILE A O 1
ATOM 2181 N N . TYR A 1 288 ? 20.225 30.362 33.260 1.00 28.83 276 TYR A N 1
ATOM 2182 C CA . TYR A 1 288 ? 19.152 29.818 32.436 1.00 29.42 276 TYR A CA 1
ATOM 2183 C C . TYR A 1 288 ? 17.837 30.478 32.796 1.00 31.04 276 TYR A C 1
ATOM 2184 O O . TYR A 1 288 ? 17.693 31.068 33.869 1.00 31.37 276 TYR A O 1
ATOM 2193 N N . GLY A 1 289 ? 16.856 30.343 31.902 1.00 31.67 277 GLY A N 1
ATOM 2194 C CA . GLY A 1 289 ? 15.526 30.844 32.188 1.00 32.56 277 GLY A CA 1
ATOM 2195 C C . GLY A 1 289 ? 14.708 31.115 30.953 1.00 29.87 277 GLY A C 1
ATOM 2196 O O . GLY A 1 289 ? 15.156 30.870 29.794 1.00 32.65 277 GLY A O 1
ATOM 2197 N N . ASP A 1 290 ? 13.494 31.604 31.200 1.00 31.61 278 ASP A N 1
ATOM 2198 C CA . ASP A 1 290 ? 12.573 32.002 30.117 1.00 29.61 278 ASP A CA 1
ATOM 2199 C C . ASP A 1 290 ? 12.316 33.513 30.092 1.00 31.15 278 ASP A C 1
ATOM 2200 O O . ASP A 1 290 ? 11.387 33.957 29.414 1.00 29.09 278 ASP A O 1
ATOM 2205 N N . PHE A 1 291 ? 13.123 34.264 30.832 1.00 30.01 279 PHE A N 1
ATOM 2206 C CA . PHE A 1 291 ? 13.203 35.722 30.706 1.00 32.55 279 PHE A CA 1
ATOM 2207 C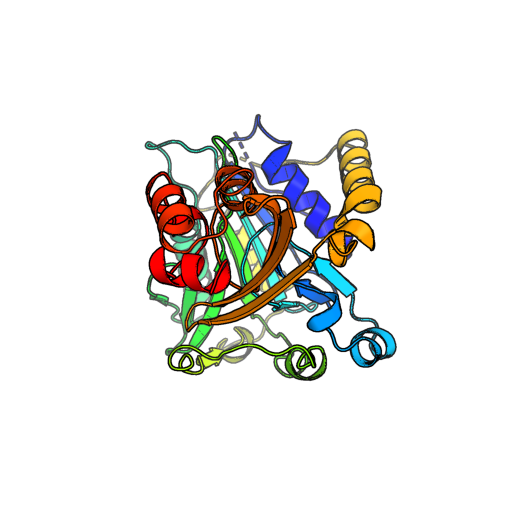 C . PHE A 1 291 ? 13.533 36.090 29.244 1.00 32.67 279 PHE A C 1
ATOM 2208 O O . PHE A 1 291 ? 14.052 35.295 28.459 1.00 31.03 279 PHE A O 1
ATOM 2216 N N . PHE A 1 292 ? 13.167 37.294 28.865 1.00 34.26 280 PHE A N 1
ATOM 2217 C CA . PHE A 1 292 ? 13.500 37.779 27.553 1.00 32.60 280 PHE A CA 1
ATOM 2218 C C . PHE A 1 292 ? 14.471 38.920 27.648 1.00 32.61 280 PHE A C 1
ATOM 2219 O O . PHE A 1 292 ? 14.255 39.836 28.397 1.00 32.04 280 PHE A O 1
ATOM 2227 N N . GLY A 1 293 ? 15.511 38.876 26.813 1.00 31.76 281 GLY A N 1
ATOM 2228 C CA . GLY A 1 293 ? 16.405 39.979 26.601 1.00 35.11 281 GLY A CA 1
ATOM 2229 C C . GLY A 1 293 ? 16.780 39.958 25.139 1.00 32.88 281 GLY A C 1
ATOM 2230 O O . GLY A 1 293 ? 16.894 38.883 24.494 1.00 32.70 281 GLY A O 1
ATOM 2231 N N . ILE A 1 294 ? 16.988 41.139 24.604 1.00 29.24 282 ILE A N 1
ATOM 2232 C CA . ILE A 1 294 ? 17.336 41.294 23.169 1.00 31.74 282 ILE A CA 1
ATOM 2233 C C . ILE A 1 294 ? 18.728 40.738 22.853 1.00 29.44 282 ILE A C 1
ATOM 2234 O O . ILE A 1 294 ? 18.970 40.272 21.749 1.00 33.40 282 ILE A O 1
ATOM 2239 N N . GLU A 1 295 ? 19.629 40.834 23.822 1.00 26.58 283 GLU A N 1
ATOM 2240 C CA . GLU A 1 295 ? 21.014 40.326 23.761 1.00 28.89 283 GLU A CA 1
ATOM 2241 C C . GLU A 1 295 ? 21.222 39.194 24.726 1.00 30.15 283 GLU A C 1
ATOM 2242 O O . GLU A 1 295 ? 20.590 39.144 25.764 1.00 30.88 283 GLU A O 1
ATOM 2248 N N . ASP A 1 296 ? 22.125 38.303 24.322 1.00 30.37 284 ASP A N 1
ATOM 2249 C CA . ASP A 1 296 ? 22.556 37.098 25.051 1.00 31.06 284 ASP A CA 1
ATOM 2250 C C . ASP A 1 296 ? 23.037 37.405 26.490 1.00 30.86 284 ASP A C 1
ATOM 2251 O O . ASP A 1 296 ? 23.834 38.313 26.712 1.00 31.13 284 ASP A O 1
ATOM 2256 N N . VAL A 1 297 ? 22.532 36.623 27.428 1.00 29.94 285 VAL A N 1
ATOM 2257 C CA . VAL A 1 297 ? 22.848 36.730 28.861 1.00 30.98 285 VAL A CA 1
ATOM 2258 C C . VAL A 1 297 ? 24.338 36.453 29.176 1.00 29.88 285 VAL A C 1
ATOM 2259 O O . VAL A 1 297 ? 24.809 36.771 30.266 1.00 32.05 285 VAL A O 1
ATOM 2263 N N . ALA A 1 298 ? 25.093 35.951 28.200 1.00 30.43 286 ALA A N 1
ATOM 2264 C CA . ALA A 1 298 ? 26.542 35.740 28.372 1.00 30.64 286 ALA A CA 1
ATOM 2265 C C . ALA A 1 298 ? 27.271 36.979 28.863 1.00 30.84 286 ALA A C 1
ATOM 2266 O O . ALA A 1 298 ? 28.191 36.854 29.682 1.00 32.31 286 ALA A O 1
ATOM 2268 N N . ALA A 1 299 ? 26.864 38.157 28.376 1.00 30.70 287 ALA A N 1
ATOM 2269 C CA . ALA A 1 299 ? 27.409 39.439 28.821 1.00 33.54 287 ALA A CA 1
ATOM 2270 C C . ALA A 1 299 ? 27.245 39.701 30.316 1.00 32.13 287 ALA A C 1
ATOM 2271 O O . ALA A 1 299 ? 28.111 40.288 30.939 1.00 34.93 287 ALA A O 1
ATOM 2273 N N . VAL A 1 300 ? 26.154 39.251 30.903 1.00 31.24 288 VAL A N 1
ATOM 2274 C CA . VAL A 1 300 ? 25.949 39.379 32.339 1.00 31.35 288 VAL A CA 1
ATOM 2275 C C . VAL A 1 300 ? 26.838 38.377 33.121 1.00 31.53 288 VAL A C 1
ATOM 2276 O O . VAL A 1 300 ? 27.525 38.746 34.102 1.00 31.43 288 VAL A O 1
ATOM 2280 N N . GLU A 1 301 ? 26.840 37.120 32.678 1.00 30.62 289 GLU A N 1
ATOM 2281 C CA . GLU A 1 301 ? 27.800 36.117 33.164 1.00 28.79 289 GLU A CA 1
ATOM 2282 C C . GLU A 1 301 ? 29.191 36.731 33.156 1.00 29.18 289 GLU A C 1
ATOM 2283 O O . GLU A 1 301 ? 29.913 36.601 34.132 1.00 30.15 289 GLU A O 1
ATOM 2289 N N . ASP A 1 302 ? 29.555 37.438 32.073 1.00 30.73 290 ASP A N 1
ATOM 2290 C CA . ASP A 1 302 ? 30.934 37.925 31.938 1.00 30.01 290 ASP A CA 1
ATOM 2291 C C . ASP A 1 302 ? 31.304 38.977 32.987 1.00 32.77 290 ASP A C 1
ATOM 2292 O O . ASP A 1 302 ? 32.408 38.958 33.515 1.00 34.46 290 ASP A O 1
ATOM 2297 N N . VAL A 1 303 ? 30.362 39.847 33.314 1.00 34.60 291 VAL A N 1
ATOM 2298 C CA . VAL A 1 303 ? 30.578 40.910 34.278 1.00 35.69 291 VAL A CA 1
ATOM 2299 C C . VAL A 1 303 ? 30.574 40.371 35.700 1.00 35.35 291 VAL A C 1
ATOM 2300 O O . VAL A 1 303 ? 31.100 41.010 36.585 1.00 35.00 291 VAL A O 1
ATOM 2304 N N . LEU A 1 304 ? 30.010 39.187 35.925 1.00 34.86 292 LEU A N 1
ATOM 2305 C CA . LEU A 1 304 ? 29.903 38.661 37.289 1.00 33.98 292 LEU A CA 1
ATOM 2306 C C . LEU A 1 304 ? 31.064 37.770 37.679 1.00 33.73 292 LEU A C 1
ATOM 2307 O O . LEU A 1 304 ? 31.343 37.570 38.860 1.00 31.92 292 LEU A O 1
ATOM 2312 N N . ARG A 1 305 ? 31.718 37.223 36.667 1.00 35.55 293 ARG A N 1
ATOM 2313 C CA . ARG A 1 305 ? 32.890 36.392 36.840 1.00 38.58 293 ARG A CA 1
ATOM 2314 C C . ARG A 1 305 ? 34.010 37.179 37.563 1.00 34.62 293 ARG A C 1
ATOM 2315 O O . ARG A 1 305 ? 34.341 38.271 37.167 1.00 33.93 293 ARG A O 1
ATOM 2323 N N . GLY A 1 306 ? 34.521 36.617 38.660 1.00 33.66 294 GLY A N 1
ATOM 2324 C CA . GLY A 1 306 ? 35.545 37.241 39.501 1.00 33.20 294 GLY A CA 1
ATOM 2325 C C . GLY A 1 306 ? 34.997 38.207 40.545 1.00 31.49 294 GLY A C 1
ATOM 2326 O O . GLY A 1 306 ? 35.748 38.766 41.351 1.00 29.88 294 GLY A O 1
ATOM 2327 N N . VAL A 1 307 ? 33.697 38.457 40.517 1.00 29.33 295 VAL A N 1
ATOM 2328 C CA . VAL A 1 307 ? 33.066 39.280 41.563 1.00 31.25 295 VAL A CA 1
ATOM 2329 C C . VAL A 1 307 ? 32.914 38.483 42.877 1.00 30.55 295 VAL A C 1
ATOM 2330 O O . VAL A 1 307 ? 32.700 37.263 42.871 1.00 26.31 295 VAL A O 1
ATOM 2334 N N . LYS A 1 308 ? 33.092 39.195 43.992 1.00 30.12 296 LYS A N 1
ATOM 2335 C CA . LYS A 1 308 ? 32.774 38.696 45.308 1.00 32.59 296 LYS A CA 1
ATOM 2336 C C . LYS A 1 308 ? 31.338 38.162 45.411 1.00 29.12 296 LYS A C 1
ATOM 2337 O O . LYS A 1 308 ? 30.393 38.835 45.030 1.00 32.39 296 LYS A O 1
ATOM 2340 N N . TYR A 1 309 ? 31.184 36.961 45.950 1.00 29.23 297 TYR A N 1
ATOM 2341 C CA . TYR A 1 309 ? 29.889 36.328 46.084 1.00 28.74 297 TYR A CA 1
ATOM 2342 C C . TYR A 1 309 ? 29.132 36.859 47.320 1.00 30.98 297 TYR A C 1
ATOM 2343 O O . TYR A 1 309 ? 28.956 36.163 48.342 1.00 31.10 297 TYR A O 1
ATOM 2352 N N . GLU A 1 310 ? 28.736 38.121 47.188 1.00 29.35 298 GLU A N 1
ATOM 2353 C CA . GLU A 1 310 ? 27.997 38.854 48.157 1.00 33.11 298 GLU A CA 1
ATOM 2354 C C . GLU A 1 310 ? 27.038 39.731 47.395 1.00 33.10 298 GLU A C 1
ATOM 2355 O O . GLU A 1 310 ? 27.412 40.318 46.375 1.00 27.46 298 GLU A O 1
ATOM 2361 N N . ARG A 1 311 ? 25.805 39.825 47.897 1.00 36.20 299 ARG A N 1
ATOM 2362 C CA . ARG A 1 311 ? 24.734 40.621 47.267 1.00 34.78 299 ARG A CA 1
ATOM 2363 C C . ARG A 1 311 ? 25.207 42.017 46.893 1.00 30.69 299 ARG A C 1
ATOM 2364 O O . ARG A 1 311 ? 25.011 42.446 45.773 1.00 35.45 299 ARG A O 1
ATOM 2372 N N . GLU A 1 312 ? 25.868 42.715 47.809 1.00 32.32 300 GLU A N 1
ATOM 2373 C CA . GLU A 1 312 ? 26.314 44.091 47.531 1.00 34.31 300 GLU A CA 1
ATOM 2374 C C . GLU A 1 312 ? 27.225 44.187 46.311 1.00 35.22 300 GLU A C 1
ATOM 2375 O O . GLU A 1 312 ? 27.095 45.107 45.498 1.00 34.41 300 GLU A O 1
ATOM 2377 N N . ASP A 1 313 ? 28.162 43.247 46.187 1.00 34.35 301 ASP A N 1
ATOM 2378 C CA . ASP A 1 313 ? 29.178 43.359 45.137 1.00 33.55 301 ASP A CA 1
ATOM 2379 C C . ASP A 1 313 ? 28.584 42.952 43.826 1.00 29.50 301 ASP A C 1
ATOM 2380 O O . ASP A 1 313 ? 28.934 43.486 42.791 1.00 26.96 301 ASP A O 1
ATOM 2385 N N . VAL A 1 314 ? 27.699 41.954 43.874 1.00 31.63 302 VAL A N 1
ATOM 2386 C CA . VAL A 1 314 ? 27.015 41.490 42.672 1.00 29.46 302 VAL A CA 1
ATOM 2387 C C . VAL A 1 314 ? 26.157 42.616 42.112 1.00 31.56 302 VAL A C 1
ATOM 2388 O O . VAL A 1 314 ? 26.190 42.902 40.887 1.00 28.88 302 VAL A O 1
ATOM 2392 N N . LEU A 1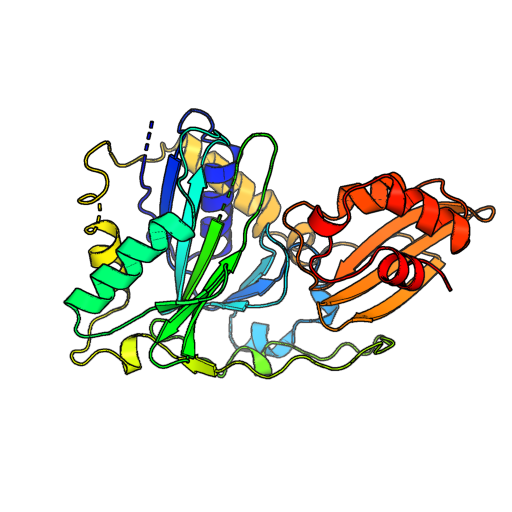 315 ? 25.392 43.251 42.999 1.00 29.28 303 LEU A N 1
ATOM 2393 C CA . LEU A 1 315 ? 24.540 44.383 42.615 1.00 32.10 303 LEU A CA 1
ATOM 2394 C C . LEU A 1 315 ? 25.342 45.524 41.977 1.00 30.70 303 LEU A C 1
ATOM 2395 O O . LEU A 1 315 ? 24.959 46.069 40.921 1.00 31.21 303 LEU A O 1
ATOM 2400 N N . LYS A 1 316 ? 26.437 45.890 42.629 1.00 31.62 304 LYS A N 1
ATOM 2401 C CA . LYS A 1 316 ? 27.347 46.922 42.128 1.00 32.45 304 LYS A CA 1
ATOM 2402 C C . LYS A 1 316 ? 27.815 46.626 40.683 1.00 30.36 304 LYS A C 1
ATOM 2403 O O . LYS A 1 316 ? 27.792 47.487 39.809 1.00 28.21 304 LYS A O 1
ATOM 2409 N N . ALA A 1 317 ? 28.171 45.374 40.424 1.00 27.44 305 ALA A N 1
ATOM 2410 C CA . ALA A 1 317 ? 28.558 44.929 39.091 1.00 27.57 305 ALA A CA 1
ATOM 2411 C C . ALA A 1 317 ? 27.400 45.067 38.097 1.00 25.82 305 ALA A C 1
ATOM 2412 O O . ALA A 1 317 ? 27.572 45.498 36.916 1.00 27.33 305 ALA A O 1
ATOM 2414 N N . LEU A 1 318 ? 26.211 44.734 38.553 1.00 27.13 306 LEU A N 1
ATOM 2415 C CA . LEU A 1 318 ? 25.061 44.798 37.669 1.00 28.71 306 LEU A CA 1
ATOM 2416 C C . LEU A 1 318 ? 24.690 46.239 37.293 1.00 29.33 306 LEU A C 1
ATOM 2417 O O . LEU A 1 318 ? 24.103 46.494 36.211 1.00 29.35 306 LEU A O 1
ATOM 2422 N N . LYS A 1 319 ? 24.989 47.177 38.184 1.00 30.09 307 LYS A N 1
ATOM 2423 C CA . LYS A 1 319 ? 24.769 48.611 37.906 1.00 26.61 307 LYS A CA 1
ATOM 2424 C C . LYS A 1 319 ? 25.827 49.205 36.960 1.00 26.54 307 LYS A C 1
ATOM 2425 O O . LYS A 1 319 ? 25.780 50.404 36.692 1.00 31.33 307 LYS A O 1
ATOM 2431 N N . THR A 1 320 ? 26.759 48.393 36.456 1.00 26.62 308 THR A N 1
ATOM 2432 C CA . THR A 1 320 ? 27.722 48.836 35.432 1.00 29.47 308 THR A CA 1
ATOM 2433 C C . THR A 1 320 ? 27.281 48.428 34.014 1.00 30.59 308 THR A C 1
ATOM 2434 O O . THR A 1 320 ? 28.007 48.654 33.045 1.00 30.36 308 THR A O 1
ATOM 2438 N N . ILE A 1 321 ? 26.090 47.855 33.901 1.00 29.85 309 ILE A N 1
ATOM 2439 C CA . ILE A 1 321 ? 25.547 47.436 32.594 1.00 30.14 309 ILE A CA 1
ATOM 2440 C C . ILE A 1 321 ? 24.088 47.781 32.481 1.00 28.83 309 ILE A C 1
ATOM 2441 O O . ILE A 1 321 ? 23.424 47.966 33.490 1.00 30.84 309 ILE A O 1
ATOM 2446 N N . ASP A 1 322 ? 23.616 47.878 31.240 1.00 30.18 310 ASP A N 1
ATOM 2447 C CA . ASP A 1 322 ? 22.213 48.031 30.922 1.00 29.81 310 ASP A CA 1
ATOM 2448 C C . ASP A 1 322 ? 21.429 46.717 31.046 1.00 30.46 310 ASP A C 1
ATOM 2449 O O . ASP A 1 322 ? 21.375 45.894 30.122 1.00 29.81 310 ASP A O 1
ATOM 2454 N N . ILE A 1 323 ? 20.753 46.579 32.173 1.00 29.60 311 ILE A N 1
ATOM 2455 C CA . ILE A 1 323 ? 20.123 45.332 32.542 1.00 33.26 311 ILE A CA 1
ATOM 2456 C C . ILE A 1 323 ? 18.956 45.032 31.605 1.00 30.87 311 ILE A C 1
ATOM 2457 O O . ILE A 1 323 ? 18.612 43.836 31.373 1.00 33.44 311 ILE A O 1
ATOM 2462 N N . THR A 1 324 ? 18.384 46.095 31.042 1.00 29.48 312 THR A N 1
ATOM 2463 C CA . THR A 1 324 ? 17.190 45.966 30.208 1.00 32.35 312 THR A CA 1
ATOM 2464 C C . THR A 1 324 ? 17.483 45.280 28.880 1.00 32.82 312 THR A C 1
ATOM 2465 O O . THR A 1 324 ? 16.550 44.755 28.231 1.00 31.51 312 THR A O 1
ATOM 2469 N N . ARG A 1 325 ? 18.766 45.205 28.504 1.00 30.28 313 ARG A N 1
ATOM 2470 C CA . ARG A 1 325 ? 19.139 44.487 27.282 1.00 28.07 313 ARG A CA 1
ATOM 2471 C C . ARG A 1 325 ? 19.071 43.011 27.501 1.00 28.94 313 ARG A C 1
ATOM 2472 O O . ARG A 1 325 ? 19.001 42.279 26.529 1.00 31.62 313 ARG A O 1
ATOM 2480 N N . TYR A 1 326 ? 19.103 42.579 28.763 1.00 31.73 314 TYR A N 1
ATOM 2481 C CA . TYR A 1 326 ? 19.284 41.140 29.114 1.00 28.80 314 TYR A CA 1
ATOM 2482 C C . TYR A 1 326 ? 18.077 40.496 29.787 1.00 31.26 314 TYR A C 1
ATOM 2483 O O . TYR A 1 326 ? 17.788 39.289 29.558 1.00 30.77 314 TYR A O 1
ATOM 2492 N N . PHE A 1 327 ? 17.431 41.253 30.675 1.00 30.99 315 PHE A N 1
ATOM 2493 C CA . PHE A 1 327 ? 16.266 40.763 31.432 1.00 36.04 315 PHE A CA 1
ATOM 2494 C C . PHE A 1 327 ? 15.159 41.797 31.394 1.00 36.37 315 PHE A C 1
ATOM 2495 O O . PHE A 1 327 ? 15.103 42.680 32.225 1.00 38.91 315 PHE A O 1
ATOM 2503 N N . ALA A 1 328 ? 14.297 41.722 30.394 1.00 37.36 316 ALA A N 1
ATOM 2504 C CA . ALA A 1 328 ? 13.196 42.690 30.295 1.00 35.62 316 ALA A CA 1
ATOM 2505 C C . ALA A 1 328 ? 12.205 42.480 31.457 1.00 33.18 316 ALA A C 1
ATOM 2506 O O . ALA A 1 328 ? 11.765 41.348 31.738 1.00 33.13 316 ALA A O 1
ATOM 2508 N N . GLY A 1 329 ? 11.928 43.564 32.165 1.00 30.69 317 GLY A N 1
ATOM 2509 C CA . GLY A 1 329 ? 11.001 43.580 33.285 1.00 32.11 317 GLY A CA 1
ATOM 2510 C C . GLY A 1 329 ? 11.494 43.067 34.615 1.00 32.94 317 GLY A C 1
ATOM 2511 O O . GLY A 1 329 ? 10.714 42.954 35.578 1.00 36.25 317 GLY A O 1
ATOM 2512 N N . ILE A 1 330 ? 12.778 42.768 34.699 1.00 32.92 318 ILE A N 1
ATOM 2513 C CA . ILE A 1 330 ? 13.395 42.291 35.940 1.00 32.35 318 ILE A CA 1
ATOM 2514 C C . ILE A 1 330 ? 14.540 43.211 36.312 1.00 31.35 318 ILE A C 1
ATOM 2515 O O . ILE A 1 330 ? 15.364 43.554 35.459 1.00 31.63 318 ILE A O 1
ATOM 2520 N N . SER A 1 331 ? 14.569 43.607 37.584 1.00 33.94 319 SER A N 1
ATOM 2521 C CA . SER A 1 331 ? 15.512 44.605 38.097 1.00 32.61 319 SER A CA 1
ATOM 2522 C C . SER A 1 331 ? 16.866 44.017 38.435 1.00 33.44 319 SER A C 1
ATOM 2523 O O . SER A 1 331 ? 17.016 42.775 38.594 1.00 29.12 319 SER A O 1
ATOM 2526 N N . ARG A 1 332 ? 17.849 44.913 38.577 1.00 33.28 320 ARG A N 1
ATOM 2527 C CA . ARG A 1 332 ? 19.197 44.522 39.020 1.00 34.78 320 ARG A CA 1
ATOM 2528 C C . ARG A 1 332 ? 19.179 43.905 40.412 1.00 34.17 320 ARG A C 1
ATOM 2529 O O . ARG A 1 332 ? 19.891 42.942 40.683 1.00 36.22 320 ARG A O 1
ATOM 2537 N N . GLU A 1 333 ? 18.347 44.478 41.274 1.00 34.34 321 GLU A N 1
ATOM 2538 C CA . GLU A 1 333 ? 18.149 43.988 42.634 1.00 33.03 321 GLU A CA 1
ATOM 2539 C C . GLU A 1 333 ? 17.586 42.572 42.603 1.00 30.92 321 GLU A C 1
ATOM 2540 O O . GLU A 1 333 ? 17.991 41.720 43.388 1.00 29.89 321 GLU A O 1
ATOM 2546 N N . GLU A 1 334 ? 16.642 42.350 41.714 1.00 30.95 322 GLU A N 1
ATOM 2547 C CA . GLU A 1 334 ? 16.054 41.036 41.550 1.00 32.24 322 GLU A CA 1
ATOM 2548 C C . GLU A 1 334 ? 17.079 40.043 40.991 1.00 32.11 322 GLU A C 1
ATOM 2549 O O . GLU A 1 334 ? 17.146 38.927 41.457 1.00 34.46 322 GLU A O 1
ATOM 2555 N N . ILE A 1 335 ? 17.837 40.417 39.961 1.00 32.25 323 ILE A N 1
ATOM 2556 C CA . ILE A 1 335 ? 18.869 39.530 39.429 1.00 29.45 323 ILE A CA 1
ATOM 2557 C C . ILE A 1 335 ? 19.947 39.216 40.463 1.00 30.78 323 ILE A C 1
ATOM 2558 O O . ILE A 1 335 ? 20.324 38.035 40.613 1.00 34.61 323 ILE A O 1
ATOM 2563 N N . ALA A 1 336 ? 20.405 40.231 41.218 1.00 32.00 324 ALA A N 1
ATOM 2564 C CA . ALA A 1 336 ? 21.347 39.996 42.323 1.00 31.69 324 ALA A CA 1
ATOM 2565 C C . ALA A 1 336 ? 20.829 38.941 43.290 1.00 30.74 324 ALA A C 1
ATOM 2566 O O . ALA A 1 336 ? 21.585 38.070 43.763 1.00 30.26 324 ALA A O 1
ATOM 2568 N N . GLU A 1 337 ? 19.540 39.029 43.595 1.00 33.27 325 GLU A N 1
ATOM 2569 C CA . GLU A 1 337 ? 18.905 38.095 44.524 1.00 32.34 325 GLU A CA 1
ATOM 2570 C C . GLU A 1 337 ? 18.920 36.661 43.954 1.00 31.70 325 GLU A C 1
ATOM 2571 O O . GLU A 1 337 ? 19.237 35.713 44.650 1.00 31.47 325 GLU A O 1
ATOM 2577 N N . ALA A 1 338 ? 18.636 36.530 42.671 1.00 35.10 326 ALA A N 1
ATOM 2578 C CA . ALA A 1 338 ? 18.777 35.238 41.963 1.00 36.09 326 ALA A CA 1
ATOM 2579 C C . ALA A 1 338 ? 20.232 34.695 42.050 1.00 35.72 326 ALA A C 1
ATOM 2580 O O . ALA A 1 338 ? 20.465 33.512 42.313 1.00 32.59 326 ALA A O 1
ATOM 2582 N N . VAL A 1 339 ? 21.207 35.578 41.874 1.00 32.42 327 VAL A N 1
ATOM 2583 C CA . VAL A 1 339 ? 22.601 35.161 41.880 1.00 31.32 327 VAL A CA 1
ATOM 2584 C C . VAL A 1 339 ? 23.052 34.731 43.267 1.00 31.32 327 VAL A C 1
ATOM 2585 O O . VAL A 1 339 ? 23.767 33.740 43.413 1.00 31.06 327 VAL A O 1
ATOM 2589 N N . VAL A 1 340 ? 22.662 35.483 44.289 1.00 32.85 328 VAL A N 1
ATOM 2590 C CA . VAL A 1 340 ? 23.215 35.263 45.641 1.00 32.55 328 VAL A CA 1
ATOM 2591 C C . VAL A 1 340 ? 22.231 35.598 46.764 1.00 33.91 328 VAL A C 1
ATOM 2592 O O . VAL A 1 340 ? 21.546 36.579 46.709 1.00 33.59 328 VAL A O 1
ATOM 2596 N N . GLY A 1 341 ? 22.203 34.767 47.795 1.00 37.85 329 GLY A N 1
ATOM 2597 C CA . GLY A 1 341 ? 21.336 34.997 48.962 1.00 45.75 329 GLY A CA 1
ATOM 2598 C C . GLY A 1 341 ? 21.830 36.168 49.820 1.00 51.45 329 GLY A C 1
ATOM 2599 O O . GLY A 1 341 ? 21.140 36.688 50.727 1.00 53.98 329 GLY A O 1
#

Solvent-accessible surface area: 14967 Å² total

Secondary structure (DSSP, 8-state):
--EEE-----HHHHHHHHHHHHHH-TT-SEEEEEE--SSEEEE-TT--GGGTB-HHHHHHHT-EEEE-SS-S--EEE-TTEEEEEEEEB--TT---SHHHHHHHHHHHHHHTT--EEEETTTEEEETTEEEEEEE---BTTB--EEEEESS--TTHHHHHB---SS--EE-SPPPPPPPB--GGGT-SS---HHHHHHHHHH---S----B----HHHHHHHHHHIIIIIT-HHHHT-PPPP-SEEEEEEETTEEEEEEEEEETTEEEEEEEEES---SS-THHHHHHHTT-BSSHHHHHHHHTTS-GGGTSTT--HHHHHHHH--

Foldseek 3Di:
DAEADDEDQDVLLVLLVLVCVQPPVVVDFKYKYKYAHAWEKEAEQFAQQVQWWPVVLCVVVVHHFFYHDFFFGIDTGHRQKMKMDIKGFDDPPDDTEPVVLVVLLQVLVVVQVFHKADPDDAFIDGPQATQKGKTKADDPRMIIMTIGAAPDPPPVSVVGTDHGPDDAAEDEDADDDGHHDHSQVRGPDHDGSVVSSVSSVVSVVVVVPYHDDDDPVNSVVSVVCSVPERVDCCHSNRDDDDAPDWHWYAYRQKIKIKGFHADPQAGQFIGIGIRFGANYDCVVLRVLRHGFGQDLVRSLVSLVVDDCCNPGPPADSSRVSVRSHD